Protein 2UYW (pdb70)

Solvent-accessible surface area: 11789 Å² total; per-residue (Å²): 135,146,3,82,0,98,27,103,1,109,2,168,97,20,1,53,0,70,4,99,90,32,59,179,71,0,53,4,56,6,49,3,90,10,56,74,49,88,98,158,62,87,39,144,92,1,50,1,0,0,5,9,10,120,62,130,77,1,1,0,0,0,0,0,27,22,64,39,43,74,11,0,4,0,8,0,0,0,0,3,74,42,171,166,32,86,12,25,0,32,7,60,44,3,27,3,17,49,30,122,81,59,138,34,34,213,60,1,42,114,91,17,68,13,34,0,61,88,132,158,11,98,1,78,29,82,0,98,2,173,94,29,1,40,0,56,4,132,52,34,58,178,78,0,60,2,68,9,49,3,83,10,57,75,49,90,81,158,63,95,40,142,108,0,50,1,3,0,7,9,15,111,65,145,70,3,1,1,0,0,0,0,22,19,62,32,40,67,11,0,5,0,8,0,0,0,0,3,75,37,177,163,30,99,17,21,1,34,8,58,46,3,27,4,16,45,31,141,107,36,121,42,32,210,60,0,42,116,91,17,69,13,33,0,54,76,83,161

Radius of gyration: 17.05 Å; Cα contacts (8 Å, |Δi|>4): 679; chains: 2; bounding box: 54×38×38 Å

Secondary structure (DSSP, 8-state):
------EEEEETT--EEEE----TTSEEEEEEE-S--SSSSPP--EEEEEEE-SSSS-EEEEEEE-SSSS-EEEEEEEEEE-TTS-EEEEEEEEEEPPPSSGGGGGGSEEEEEEEEEE-/-----EEEEETT--EEEEEEE-TTSEEEEEEE-S--SSSSPP--EEEEEEE--SSS-EEEEEEE-SSSS-EEEEEEEEEE-TTS-EEEEEEEEEEPPPSSGGGGGGSEEEEEEEEE---

Sequence (238 aa):
QKCNLQGQWRNKLGSNLIIESVSQNGEFTGTYFTSVSLTNSTIRISPLTGYQKLTEKPTFGFTVHWAFSSDSITVWTGQCFLNEKGEEILHTMWLLRSSSQEKE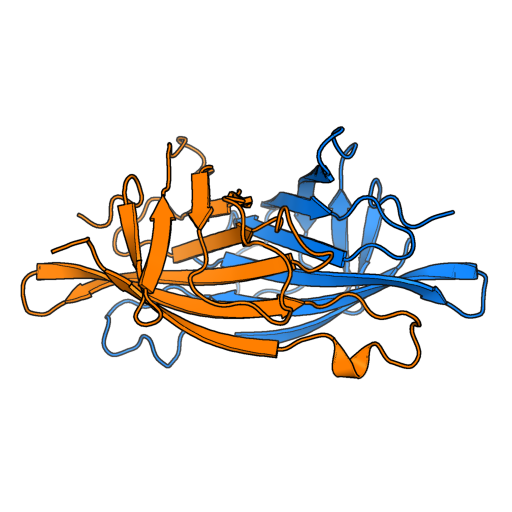QQDNWTTGTRVGANTFTRLKCNLQGQWRNKLGSNLIIEESSVSSQNGEFTTGTYFTSSVSLTNSTIRISPLTTGYQKLTEKPTFGFTVHWAFSDSITVWTGQCFLNEKGEEILHTMWLLRSSSQEKEQDNWTGTRVGANTFTRLS

Structure (mmCIF, N/CA/C/O backbone):
data_2UYW
#
_entry.id   2UYW
#
_cell.length_a   110.853
_cell.length_b   110.853
_cell.length_c   143.778
_cell.angle_alpha   90.00
_cell.angle_beta   90.00
_cell.angle_gamma   120.00
#
_symmetry.space_group_name_H-M   'H 3 2'
#
loop_
_entity.id
_entity.type
_entity.pdbx_description
1 polymer XENAVIDIN
2 non-polymer BIOTIN
3 non-polymer 'FORMIC ACID'
4 water water
#
loop_
_atom_site.group_PDB
_atom_site.id
_atom_site.type_symbol
_atom_site.label_atom_id
_atom_site.label_alt_id
_atom_site.label_comp_id
_atom_site.label_asym_id
_atom_site.label_entity_id
_atom_site.label_seq_id
_atom_site.pdbx_PDB_ins_code
_atom_site.Cartn_x
_atom_site.Cartn_y
_atom_site.Cartn_z
_atom_site.occupancy
_atom_site.B_iso_or_equiv
_atom_site.auth_seq_id
_atom_site.auth_comp_id
_atom_site.auth_asym_id
_atom_site.auth_atom_id
_atom_site.pdbx_PDB_model_num
ATOM 1 N N . GLN A 1 4 ? 23.689 9.918 52.230 1.00 38.63 4 GLN A N 1
ATOM 2 C CA . GLN A 1 4 ? 22.359 10.497 52.622 1.00 38.57 4 GLN A CA 1
ATOM 3 C C . GLN A 1 4 ? 21.276 10.433 51.531 1.00 37.93 4 GLN A C 1
ATOM 4 O O . GLN A 1 4 ? 21.565 10.486 50.327 1.00 37.60 4 GLN A O 1
ATOM 10 N N . LYS A 1 5 ? 20.027 10.349 51.984 1.00 36.51 5 LYS A N 1
ATOM 11 C CA . LYS A 1 5 ? 18.900 9.968 51.146 1.00 35.92 5 LYS A CA 1
ATOM 12 C C . LYS A 1 5 ? 17.632 10.656 51.644 1.00 35.68 5 LYS A C 1
ATOM 13 O O . LYS A 1 5 ? 16.533 10.083 51.573 1.00 35.54 5 LYS A O 1
ATOM 19 N N . CYS A 1 6 ? 17.810 11.866 52.180 1.00 34.91 6 CYS A N 1
ATOM 20 C CA . CYS A 1 6 ? 16.714 12.747 52.572 1.00 33.95 6 CYS A CA 1
ATOM 21 C C . CYS A 1 6 ? 15.775 12.228 53.659 1.00 34.29 6 CYS A C 1
ATOM 22 O O . CYS A 1 6 ? 14.575 12.529 53.662 1.00 34.42 6 CYS A O 1
ATOM 25 N N . ASN A 1 7 ? 16.321 11.456 54.593 1.00 33.93 7 ASN A N 1
ATOM 26 C CA . ASN A 1 7 ? 15.597 11.161 55.828 1.00 34.52 7 ASN A CA 1
ATOM 27 C C . ASN A 1 7 ? 15.677 12.423 56.695 1.00 34.21 7 ASN A C 1
ATOM 28 O O . ASN A 1 7 ? 16.778 12.873 57.026 1.00 34.31 7 ASN A O 1
ATOM 33 N N . LEU A 1 8 ? 14.529 13.015 57.034 1.00 33.93 8 LEU A N 1
ATOM 34 C CA . LEU A 1 8 ? 14.528 14.384 57.578 1.00 33.58 8 LEU A CA 1
ATOM 35 C C . LEU A 1 8 ? 15.018 14.537 59.029 1.00 33.39 8 LEU A C 1
ATOM 36 O O . LEU A 1 8 ? 15.191 15.670 59.498 1.00 32.97 8 LEU A O 1
ATOM 41 N N . GLN A 1 9 ? 15.245 13.412 59.721 1.00 33.02 9 GLN A N 1
ATOM 42 C CA . GLN A 1 9 ? 15.743 13.419 61.106 1.00 32.79 9 GLN A CA 1
ATOM 43 C C . GLN A 1 9 ? 16.999 14.302 61.240 1.00 32.65 9 GLN A C 1
ATOM 44 O O . GLN A 1 9 ? 17.895 14.242 60.393 1.00 32.91 9 GLN A O 1
ATOM 50 N N . GLY A 1 10 ? 17.032 15.160 62.260 1.00 32.04 10 GLY A N 1
ATOM 51 C CA . GLY A 1 10 ? 18.218 15.970 62.532 1.00 31.69 10 GLY A CA 1
ATOM 52 C C . GLY A 1 10 ? 18.037 17.468 62.680 1.00 31.68 10 GLY A C 1
ATOM 53 O O . GLY A 1 10 ? 16.916 17.967 62.793 1.00 31.99 10 GLY A O 1
ATOM 54 N N . GLN A 1 11 ? 19.161 18.183 62.669 1.00 31.10 11 GLN A N 1
ATOM 55 C CA . GLN A 1 11 ? 19.181 19.639 62.804 1.00 30.72 11 GLN A CA 1
ATOM 56 C C . GLN A 1 11 ? 19.354 20.299 61.446 1.00 29.99 11 GLN A C 1
ATOM 57 O O . GLN A 1 11 ? 20.183 19.877 60.633 1.00 30.39 11 GLN A O 1
ATOM 63 N N . TRP A 1 12 ? 18.561 21.341 61.219 1.00 29.32 12 TRP A N 1
ATOM 64 C CA . TRP A 1 12 ? 18.574 22.106 59.973 1.00 28.78 12 TRP A CA 1
ATOM 65 C C . TRP A 1 12 ? 18.544 23.590 60.284 1.00 28.72 12 TRP A C 1
ATOM 66 O O . TRP A 1 12 ? 18.053 24.013 61.342 1.00 28.32 12 TRP A O 1
ATOM 77 N N . ARG A 1 13 ? 19.050 24.380 59.341 1.00 28.37 13 ARG A N 1
ATOM 78 C CA . ARG A 1 13 ? 19.071 25.819 59.481 1.00 28.94 13 ARG A CA 1
ATOM 79 C C . ARG A 1 13 ? 18.631 26.441 58.164 1.00 28.20 13 ARG A C 1
ATOM 80 O O . ARG A 1 13 ? 19.011 25.956 57.095 1.00 28.53 13 ARG A O 1
ATOM 88 N N . ASN A 1 14 ? 17.851 27.512 58.245 1.00 27.35 14 ASN A N 1
ATOM 89 C CA . ASN A 1 14 ? 17.520 28.290 57.047 1.00 26.71 14 ASN A CA 1
ATOM 90 C C . ASN A 1 14 ? 18.319 29.568 56.955 1.00 27.25 14 ASN A C 1
ATOM 91 O O . ASN A 1 14 ? 19.116 29.880 57.845 1.00 27.20 14 ASN A O 1
ATOM 96 N N . LYS A 1 15 ? 18.095 30.320 55.878 1.00 28.03 15 LYS A N 1
ATOM 97 C CA . LYS A 1 15 ? 18.917 31.498 55.585 1.00 28.85 15 LYS A CA 1
ATOM 98 C C . LYS A 1 15 ? 18.661 32.670 56.540 1.00 28.13 15 LYS A C 1
ATOM 99 O O . LYS A 1 15 ? 19.542 33.524 56.713 1.00 28.02 15 LYS A O 1
ATOM 105 N N . LEU A 1 16 ? 17.467 32.693 57.165 1.00 27.22 16 LEU A N 1
ATOM 106 C CA . LEU A 1 16 ? 17.122 33.682 58.188 1.00 27.01 16 LEU A CA 1
ATOM 107 C C . LEU A 1 16 ? 17.848 33.364 59.471 1.00 26.42 16 LEU A C 1
ATOM 108 O O . LEU A 1 16 ? 17.912 34.193 60.373 1.00 27.57 16 LEU A O 1
ATOM 113 N N . GLY A 1 17 ? 18.359 32.143 59.556 1.00 27.40 17 GLY A N 1
ATOM 114 C CA . GLY A 1 17 ? 19.050 31.664 60.738 1.00 27.07 17 GLY A CA 1
ATOM 115 C C . GLY A 1 17 ? 18.144 30.940 61.721 1.00 26.78 17 GLY A C 1
ATOM 116 O O . GLY A 1 17 ? 18.539 30.715 62.847 1.00 28.52 17 GLY A O 1
ATOM 117 N N . SER A 1 18 ? 16.921 30.583 61.313 1.00 27.32 18 SER A N 1
ATOM 118 C CA . SER A 1 18 ? 16.027 29.810 62.186 1.00 26.04 18 SER A CA 1
ATOM 119 C C . SER A 1 18 ? 16.544 28.377 62.300 1.00 27.15 18 SER A C 1
ATOM 120 O O . SER A 1 18 ? 17.138 27.844 61.354 1.00 27.85 18 SER A O 1
ATOM 123 N N . ASN A 1 19 ? 16.340 27.753 63.469 1.00 26.91 19 ASN A N 1
ATOM 124 C CA . ASN A 1 19 ? 16.727 26.356 63.695 1.00 26.67 19 ASN A CA 1
ATOM 125 C C . ASN A 1 19 ? 15.543 25.417 63.698 1.00 25.74 19 ASN A C 1
ATOM 126 O O . ASN A 1 19 ? 14.582 25.624 64.441 1.00 25.23 19 ASN A O 1
ATOM 131 N N . LEU A 1 20 ? 15.642 24.395 62.855 1.00 25.50 20 LEU A N 1
ATOM 132 C CA . LEU A 1 20 ? 14.634 23.367 62.688 1.00 25.52 20 LEU A CA 1
ATOM 133 C C . LEU A 1 20 ? 15.212 22.029 63.166 1.00 26.58 20 LEU A C 1
ATOM 134 O O . LEU A 1 20 ? 16.265 21.591 62.689 1.00 25.78 20 LEU A O 1
ATOM 139 N N . ILE A 1 21 ? 14.540 21.397 64.128 1.00 26.20 21 ILE A N 1
ATOM 140 C CA . ILE A 1 21 ? 14.981 20.095 64.622 1.00 27.57 21 ILE A CA 1
ATOM 141 C C . ILE A 1 21 ? 13.870 19.066 64.456 1.00 27.57 21 ILE A C 1
ATOM 142 O O . ILE A 1 21 ? 12.749 19.261 64.928 1.00 27.89 21 ILE A O 1
ATOM 147 N N . ILE A 1 22 ? 14.195 17.977 63.768 1.00 27.84 22 ILE A N 1
ATOM 148 C CA . ILE A 1 22 ? 13.237 16.923 63.462 1.00 28.28 22 ILE A CA 1
ATOM 149 C C . ILE A 1 22 ? 13.648 15.608 64.121 1.00 29.27 22 ILE A C 1
ATOM 150 O O . ILE A 1 22 ? 14.810 15.184 64.017 1.00 28.08 22 ILE A O 1
ATOM 155 N N . GLU A 1 23 ? 12.711 14.977 64.830 1.00 30.42 23 GLU A N 1
ATOM 156 C CA . GLU A 1 23 ? 12.995 13.700 65.524 1.00 33.12 23 GLU A CA 1
ATOM 157 C C . GLU A 1 23 ? 12.878 12.489 64.572 1.00 33.27 23 GLU A C 1
ATOM 158 O O . GLU A 1 23 ? 12.552 12.649 63.384 1.00 33.45 23 GLU A O 1
ATOM 164 N N . SER A 1 24 ? 13.146 11.285 65.084 1.00 34.38 24 SER A N 1
ATOM 165 C CA . SER A 1 24 ? 12.955 10.068 64.299 1.00 34.66 24 SER A CA 1
ATOM 166 C C . SER A 1 24 ? 11.620 10.087 63.550 1.00 34.34 24 SER A C 1
ATOM 167 O O . SER A 1 24 ? 10.557 10.339 64.137 1.00 34.93 24 SER A O 1
ATOM 170 N N . VAL A 1 25 ? 11.692 9.830 62.250 1.00 33.56 25 VAL A N 1
ATOM 171 C CA . VAL A 1 25 ? 10.512 9.684 61.410 1.00 32.72 25 VAL A CA 1
ATOM 172 C C . VAL A 1 25 ? 9.907 8.295 61.635 1.00 32.31 25 VAL A C 1
ATOM 173 O O . VAL A 1 25 ? 10.612 7.268 61.581 1.00 32.25 25 VAL A O 1
ATOM 177 N N . SER A 1 26 ? 8.609 8.268 61.896 1.00 31.43 26 SER A N 1
ATOM 178 C CA . SER A 1 26 ? 7.862 7.028 62.107 1.00 31.09 26 SER A CA 1
ATOM 179 C C . SER A 1 26 ? 7.676 6.237 60.817 1.00 30.72 26 SER A C 1
ATOM 180 O O . SER A 1 26 ? 7.965 6.750 59.713 1.00 30.29 26 SER A O 1
ATOM 183 N N . GLN A 1 27 ? 7.202 4.994 60.953 1.00 30.42 27 GLN A N 1
ATOM 184 C CA . GLN A 1 27 ? 7.062 4.088 59.809 1.00 30.50 27 GLN A CA 1
ATOM 185 C C . GLN A 1 27 ? 6.143 4.631 58.716 1.00 29.41 27 GLN A C 1
ATOM 186 O O . GLN A 1 27 ? 6.345 4.330 57.534 1.00 29.35 27 GLN A O 1
ATOM 192 N N . ASN A 1 28 ? 5.168 5.442 59.109 1.00 27.85 28 ASN A N 1
ATOM 193 C CA . ASN A 1 28 ? 4.213 6.020 58.171 1.00 28.49 28 ASN A CA 1
ATOM 194 C C . ASN A 1 28 ? 4.635 7.413 57.671 1.00 27.30 28 ASN A C 1
ATOM 195 O O . ASN A 1 28 ? 3.889 8.064 56.919 1.00 28.59 28 ASN A O 1
ATOM 200 N N . GLY A 1 29 ? 5.810 7.873 58.103 1.00 25.48 29 GLY A N 1
ATOM 201 C CA . GLY A 1 29 ? 6.347 9.178 57.659 1.00 23.11 29 GLY A CA 1
ATOM 202 C C . GLY A 1 29 ? 6.105 10.333 58.624 1.00 22.93 29 GLY A C 1
ATOM 203 O O . GLY A 1 29 ? 6.545 11.454 58.352 1.00 22.26 29 GLY A O 1
ATOM 204 N N . GLU A 1 30 ? 5.397 10.088 59.723 1.00 22.01 30 GLU A N 1
ATOM 205 C CA . GLU A 1 30 ? 5.064 11.157 60.658 1.00 23.24 30 GLU A CA 1
ATOM 206 C C . GLU A 1 30 ? 6.299 11.538 61.464 1.00 24.32 30 GLU A C 1
ATOM 207 O O . GLU A 1 30 ? 7.110 10.666 61.813 1.00 24.03 30 GLU A O 1
ATOM 213 N N . PHE A 1 31 ? 6.462 12.836 61.710 1.00 24.53 31 PHE A N 1
ATOM 214 C CA . PHE A 1 31 ? 7.558 13.313 62.550 1.00 25.49 31 PHE A CA 1
ATOM 215 C C . PHE A 1 31 ? 7.092 14.454 63.452 1.00 25.83 31 PHE A C 1
ATOM 216 O O . PHE A 1 31 ? 6.078 15.111 63.197 1.00 25.25 31 PHE A O 1
ATOM 224 N N . THR A 1 32 ? 7.820 14.635 64.546 1.00 27.19 32 THR A N 1
ATOM 225 C CA . THR A 1 32 ? 7.640 15.812 65.391 1.00 27.68 32 THR A CA 1
ATOM 226 C C . THR A 1 32 ? 8.998 16.461 65.561 1.00 27.35 32 THR A C 1
ATOM 227 O O . THR A 1 32 ? 10.017 15.908 65.122 1.00 27.51 32 THR A O 1
ATOM 231 N N . GLY A 1 33 ? 9.019 17.618 66.206 1.00 26.17 33 GLY A N 1
ATOM 232 C CA . GLY A 1 33 ? 10.263 18.327 66.430 1.00 25.71 33 GLY A CA 1
ATOM 233 C C . GLY A 1 33 ? 10.021 19.683 67.057 1.00 24.95 33 GLY A C 1
ATOM 234 O O . GLY A 1 33 ? 8.974 19.901 67.687 1.00 22.83 33 GLY A O 1
ATOM 235 N N . THR A 1 34 ? 11.013 20.561 66.909 1.00 24.23 34 THR A N 1
ATOM 236 C CA . THR A 1 34 ? 10.998 21.895 67.510 1.00 25.28 34 THR A CA 1
ATOM 237 C C . THR A 1 34 ? 11.528 22.932 66.525 1.00 24.93 34 THR A C 1
ATOM 238 O O . THR A 1 34 ? 12.375 22.643 65.664 1.00 25.04 34 THR A O 1
ATOM 242 N N . TYR A 1 35 ? 11.037 24.149 66.671 1.00 24.64 35 TYR A N 1
ATOM 243 C CA . TYR A 1 35 ? 11.455 25.222 65.786 1.00 24.30 35 TYR A CA 1
ATOM 244 C C . TYR A 1 35 ? 11.863 26.423 66.621 1.00 24.70 35 TYR A C 1
ATOM 245 O O . TYR A 1 35 ? 11.143 26.807 67.542 1.00 25.35 35 TYR A O 1
ATOM 254 N N . PHE A 1 36 ? 13.026 27.001 66.327 1.00 24.81 36 PHE A N 1
ATOM 255 C CA . PHE A 1 36 ? 13.457 28.199 67.026 1.00 25.59 36 PHE A CA 1
ATOM 256 C C . PHE A 1 36 ? 13.715 29.275 65.986 1.00 25.21 36 PHE A C 1
ATOM 257 O O . PHE A 1 36 ? 14.760 29.293 65.352 1.00 26.07 36 PHE A O 1
ATOM 265 N N . THR A 1 37 ? 12.741 30.153 65.799 1.00 24.64 37 THR A N 1
ATOM 266 C CA . THR A 1 37 ? 12.846 31.185 64.781 1.00 24.83 37 THR A CA 1
ATOM 267 C C . THR A 1 37 ? 13.813 32.296 65.230 1.00 24.75 37 THR A C 1
ATOM 268 O O . THR A 1 37 ? 13.856 32.665 66.404 1.00 25.02 37 THR A O 1
ATOM 272 N N . SER A 1 38 ? 14.585 32.836 64.286 1.00 25.61 38 SER A N 1
ATOM 273 C CA . SER A 1 38 ? 15.494 33.947 64.591 1.00 26.09 38 SER A CA 1
ATOM 274 C C . SER A 1 38 ? 14.786 35.303 64.466 1.00 25.85 38 SER A C 1
ATOM 275 O O . SER A 1 38 ? 15.310 36.339 64.897 1.00 25.73 38 SER A O 1
ATOM 278 N N . VAL A 1 39 ? 13.592 35.270 63.875 1.00 25.87 39 VAL A N 1
ATOM 279 C CA . VAL A 1 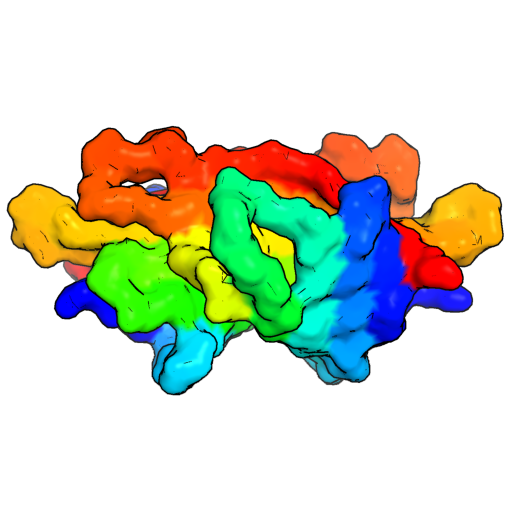39 ? 12.819 36.462 63.551 1.00 26.28 39 VAL A CA 1
ATOM 280 C C . VAL A 1 39 ? 11.338 36.275 63.920 1.00 25.92 39 VAL A C 1
ATOM 281 O O . VAL A 1 39 ? 10.829 35.144 63.939 1.00 25.37 39 VAL A O 1
ATOM 285 N N . SER A 1 40 ? 10.658 37.380 64.223 1.00 26.16 40 SER A N 1
ATOM 286 C CA . SER A 1 40 ? 9.227 37.329 64.520 1.00 27.37 40 SER A CA 1
ATOM 287 C C . SER A 1 40 ? 8.513 38.630 64.133 1.00 28.06 40 SER A C 1
ATOM 288 O O . SER A 1 40 ? 9.144 39.655 63.878 1.00 27.13 40 SER A O 1
ATOM 291 N N . LEU A 1 41 ? 7.188 38.576 64.117 1.00 28.84 41 LEU A N 1
ATOM 292 C CA . LEU A 1 41 ? 6.381 39.697 63.659 1.00 31.64 41 LEU A CA 1
ATOM 293 C C . LEU A 1 41 ? 6.367 40.907 64.591 1.00 32.96 41 LEU A C 1
ATOM 294 O O . LEU A 1 41 ? 6.314 42.048 64.114 1.00 33.75 41 LEU A O 1
ATOM 299 N N . THR A 1 42 ? 6.402 40.651 65.896 1.00 35.23 42 THR A N 1
ATOM 300 C CA . THR A 1 42 ? 6.380 41.709 66.921 1.00 37.41 42 THR A CA 1
ATOM 301 C C . THR A 1 42 ? 7.614 41.618 67.837 1.00 37.83 42 THR A C 1
ATOM 302 O O . THR A 1 42 ? 8.525 40.819 67.584 1.00 37.90 42 THR A O 1
ATOM 306 N N . ASN A 1 43 ? 7.636 42.432 68.894 1.00 38.42 43 ASN A N 1
ATOM 307 C CA . ASN A 1 43 ? 8.759 42.458 69.837 1.00 38.80 43 ASN A CA 1
ATOM 308 C C . ASN A 1 43 ? 8.714 41.418 70.964 1.00 38.41 43 ASN A C 1
ATOM 309 O O . ASN A 1 43 ? 9.647 41.340 71.753 1.00 38.17 43 ASN A O 1
ATOM 314 N N . SER A 1 44 ? 7.65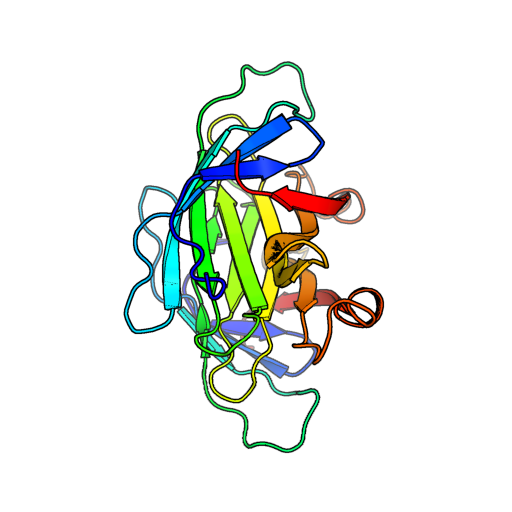1 40.611 71.031 1.00 37.97 44 SER A N 1
ATOM 315 C CA . SER A 1 44 ? 7.548 39.553 72.052 1.00 37.50 44 SER A CA 1
ATOM 316 C C . SER A 1 44 ? 8.763 38.630 72.019 1.00 35.71 44 SER A C 1
ATOM 317 O O . SER A 1 44 ? 9.325 38.363 70.955 1.00 35.40 44 SER A O 1
ATOM 320 N N . THR A 1 45 ? 9.171 38.154 73.191 1.00 33.64 45 THR A N 1
ATOM 321 C CA . THR A 1 45 ? 10.315 37.256 73.280 1.00 31.61 45 THR A CA 1
ATOM 322 C C . THR A 1 45 ? 10.002 35.919 72.599 1.00 29.96 45 THR A C 1
ATOM 323 O O . THR A 1 45 ? 9.001 35.267 72.902 1.00 28.87 45 THR A O 1
ATOM 327 N N . ILE A 1 46 ? 10.873 35.538 71.673 1.00 28.35 46 ILE A N 1
ATOM 328 C CA . ILE A 1 46 ? 10.793 34.257 70.978 1.00 26.76 46 ILE A CA 1
ATOM 329 C C . ILE A 1 46 ? 11.068 33.082 71.930 1.00 26.92 46 ILE A C 1
ATOM 330 O O . ILE A 1 46 ? 12.034 33.111 72.695 1.00 25.52 46 ILE A O 1
ATOM 335 N N . ARG A 1 47 ? 10.184 32.087 71.875 1.00 26.35 47 ARG A N 1
ATOM 336 C CA . ARG A 1 47 ? 10.341 30.841 72.613 1.00 26.39 47 ARG A CA 1
ATOM 337 C C . ARG A 1 47 ? 10.346 29.656 71.650 1.00 26.14 47 ARG A C 1
ATOM 338 O O . ARG A 1 47 ? 9.715 29.694 70.578 1.00 25.17 47 ARG A O 1
ATOM 346 N N . ILE A 1 48 ? 11.062 28.601 72.042 1.00 25.62 48 ILE A N 1
ATOM 347 C CA . ILE A 1 48 ? 11.062 27.341 71.291 1.00 24.56 48 ILE A CA 1
ATOM 348 C C . ILE A 1 48 ? 9.618 26.848 71.131 1.00 24.13 48 ILE A C 1
ATOM 349 O O . ILE A 1 48 ? 8.816 26.947 72.069 1.00 23.47 48 ILE A O 1
ATOM 354 N N . SER A 1 49 ? 9.299 26.355 69.932 1.00 22.37 49 SER A N 1
ATOM 355 C CA . SER A 1 49 ? 7.922 25.983 69.594 1.00 22.80 49 SER A CA 1
ATOM 356 C C . SER A 1 49 ? 7.856 24.588 68.977 1.00 23.53 49 SER A C 1
ATOM 357 O O . SER A 1 49 ? 8.738 24.207 68.198 1.00 25.10 49 SER A O 1
ATOM 360 N N . PRO A 1 50 ? 6.779 23.831 69.275 1.00 23.86 50 PRO A N 1
ATOM 361 C CA . PRO A 1 50 ? 6.652 22.460 68.766 1.00 23.08 50 PRO A CA 1
ATOM 362 C C . PRO A 1 50 ? 6.203 22.385 67.310 1.00 22.98 50 PRO A C 1
ATOM 363 O O . PRO A 1 50 ? 5.526 23.291 66.831 1.00 23.06 50 PRO A O 1
ATOM 367 N N . LEU A 1 51 ? 6.571 21.303 66.623 1.00 23.46 51 LEU A N 1
ATOM 368 C CA . LEU A 1 51 ? 6.042 21.088 65.258 1.00 22.54 51 LEU A CA 1
ATOM 369 C C . LEU A 1 51 ? 5.630 19.636 65.064 1.00 23.31 51 LEU A C 1
ATOM 370 O O . LEU A 1 51 ? 6.054 18.740 65.815 1.00 21.79 51 LEU A O 1
ATOM 375 N N . THR A 1 52 ? 4.732 19.428 64.103 1.00 23.95 52 THR A N 1
ATOM 376 C CA . THR A 1 52 ? 4.308 18.071 63.725 1.00 23.82 52 THR A CA 1
ATOM 377 C C . THR A 1 52 ? 4.073 18.056 62.220 1.00 23.93 52 THR A C 1
ATOM 378 O O . THR A 1 52 ? 3.651 19.050 61.645 1.00 22.93 52 THR A O 1
ATOM 382 N N . GLY A 1 53 ? 4.351 16.931 61.575 1.00 22.37 53 GLY A N 1
ATOM 383 C CA . GLY A 1 53 ? 4.181 16.871 60.127 1.00 21.61 53 GLY A CA 1
ATOM 384 C C . GLY A 1 53 ? 4.426 15.495 59.579 1.00 21.85 53 GLY A C 1
ATOM 385 O O . GLY A 1 53 ? 4.415 14.513 60.349 1.00 22.20 53 GLY A O 1
ATOM 386 N N . TYR A 1 54 ? 4.627 15.429 58.260 1.00 21.67 54 TYR A N 1
ATOM 387 C CA . TYR A 1 54 ? 4.889 14.162 57.568 1.00 22.66 54 TYR A CA 1
ATOM 388 C C . TYR A 1 54 ? 5.893 14.345 56.463 1.00 21.87 54 TYR A C 1
ATOM 389 O O . TYR A 1 54 ? 5.932 15.410 55.820 1.00 22.27 54 TYR A O 1
ATOM 398 N N . GLN A 1 55 ? 6.661 13.287 56.200 1.00 21.28 55 GLN A N 1
ATOM 399 C CA . GLN A 1 55 ? 7.413 13.191 54.969 1.00 21.08 55 GLN A CA 1
ATOM 400 C C . GLN A 1 55 ? 7.013 11.950 54.185 1.00 21.25 55 GLN A C 1
ATOM 401 O O . GLN A 1 55 ? 6.641 10.902 54.763 1.00 19.50 55 GLN A O 1
ATOM 407 N N . LYS A 1 56 ? 7.125 12.068 52.867 1.00 20.48 56 LYS A N 1
ATOM 408 C CA . LYS A 1 56 ? 7.046 10.914 51.981 1.00 21.02 56 LYS A CA 1
ATOM 409 C C . LYS A 1 56 ? 8.212 9.949 52.184 1.00 21.46 56 LYS A C 1
ATOM 410 O O . LYS A 1 56 ? 9.269 10.343 52.691 1.00 21.91 56 LYS A O 1
ATOM 416 N N . LEU A 1 57 ? 8.024 8.688 51.781 1.00 21.09 57 LEU A N 1
ATOM 417 C CA . LEU A 1 57 ? 9.022 7.648 52.037 1.00 21.61 57 LEU A CA 1
ATOM 418 C C . LEU A 1 57 ? 9.806 7.297 50.790 1.00 22.51 57 LEU A C 1
ATOM 419 O O . LEU A 1 57 ? 10.506 6.304 50.770 1.00 21.02 57 LEU A O 1
ATOM 424 N N . THR A 1 58 ? 9.664 8.123 49.760 1.00 24.53 58 THR A N 1
ATOM 425 C CA . THR A 1 58 ? 10.287 7.903 48.449 1.00 27.29 58 THR A CA 1
ATOM 426 C C . THR A 1 58 ? 11.620 8.664 48.332 1.00 26.89 58 THR A C 1
ATOM 427 O O . THR A 1 58 ? 11.950 9.466 49.211 1.00 28.06 58 THR A O 1
ATOM 431 N N . GLU A 1 59 ? 12.407 8.354 47.284 1.00 27.24 59 GLU A N 1
ATOM 432 C CA . GLU A 1 59 ? 13.600 9.134 46.948 1.00 26.56 59 GLU A CA 1
ATOM 433 C C . GLU A 1 59 ? 13.191 10.617 46.708 1.00 26.15 59 GLU A C 1
ATOM 434 O O . GLU A 1 59 ? 12.163 10.904 46.057 1.00 27.01 59 GLU A O 1
ATOM 440 N N . LYS A 1 60 ? 13.987 11.541 47.256 1.00 24.90 60 LYS A N 1
ATOM 441 C CA . LYS A 1 60 ? 13.732 12.995 47.190 1.00 24.22 60 LYS A CA 1
ATOM 442 C C . LYS A 1 60 ? 12.338 13.368 47.779 1.00 23.73 60 LYS A C 1
ATOM 443 O O . LYS A 1 60 ? 11.447 13.868 47.077 1.00 24.17 60 LYS A O 1
ATOM 449 N N . PRO A 1 61 ? 12.146 13.111 49.076 1.00 24.07 61 PRO A N 1
ATOM 450 C CA . PRO A 1 61 ? 10.788 13.187 49.620 1.00 23.35 61 PRO A CA 1
ATOM 451 C C . PRO A 1 61 ? 10.193 14.587 49.694 1.00 23.19 61 PRO A C 1
ATOM 452 O O . PRO A 1 61 ? 10.877 15.540 50.076 1.00 23.33 61 PRO A O 1
ATOM 456 N N . THR A 1 62 ? 8.910 14.680 49.362 1.00 21.82 62 THR A N 1
ATOM 457 C CA . THR A 1 62 ? 8.110 15.840 49.755 1.00 21.32 62 THR A CA 1
ATOM 458 C C . THR A 1 62 ? 7.776 15.740 51.256 1.00 21.79 62 THR A C 1
ATOM 459 O O . THR A 1 62 ? 7.891 14.659 51.890 1.00 21.57 62 THR A O 1
ATOM 463 N N . PHE A 1 63 ? 7.347 16.853 51.844 1.00 20.46 63 PHE A N 1
ATOM 464 C CA . PHE A 1 63 ? 7.043 16.861 53.278 1.00 21.29 63 PHE A CA 1
ATOM 465 C C . PHE A 1 63 ? 6.271 18.134 53.582 1.00 21.50 63 PHE A C 1
ATOM 466 O O . PHE A 1 63 ? 6.195 19.068 52.759 1.00 22.07 63 PHE A O 1
ATOM 474 N N . GLY A 1 64 ? 5.688 18.172 54.773 1.00 21.61 64 GLY A N 1
ATOM 475 C CA . GLY A 1 64 ? 4.990 19.370 55.244 1.00 22.37 64 GLY A CA 1
ATOM 476 C C . GLY A 1 64 ? 4.962 19.307 56.756 1.00 22.77 64 GLY A C 1
ATOM 477 O O . GLY A 1 64 ? 5.031 18.213 57.350 1.00 22.06 64 GLY A O 1
ATOM 478 N N . PHE A 1 65 ? 4.879 20.474 57.388 1.00 22.61 65 PHE A N 1
ATOM 479 C CA . PHE A 1 65 ? 4.706 20.514 58.831 1.00 21.94 65 PHE A CA 1
ATOM 480 C C . PHE A 1 65 ? 4.114 21.844 59.292 1.00 22.78 65 PHE A C 1
ATOM 481 O O . PHE A 1 65 ? 4.136 22.837 58.553 1.00 23.16 65 PHE A O 1
ATOM 489 N N . THR A 1 66 ? 3.599 21.820 60.512 1.00 23.04 66 THR A N 1
ATOM 490 C CA . THR A 1 66 ? 3.009 22.996 61.157 1.00 22.28 66 THR A CA 1
ATOM 491 C C . THR A 1 66 ? 3.815 23.329 62.409 1.00 22.01 66 THR A C 1
ATOM 492 O O . THR A 1 66 ? 4.117 22.398 63.221 1.00 22.63 66 THR A O 1
ATOM 496 N N . VAL A 1 67 ? 4.087 24.622 62.615 1.00 21.92 67 VAL A N 1
ATOM 497 C CA . VAL A 1 67 ? 4.709 25.068 63.869 1.00 22.64 67 VAL A CA 1
ATOM 498 C C . VAL A 1 67 ? 3.654 25.829 64.668 1.00 22.76 67 VAL A C 1
ATOM 499 O O . VAL A 1 67 ? 3.025 26.764 64.165 1.00 22.15 67 VAL A O 1
ATOM 503 N N . HIS A 1 68 ? 3.494 25.422 65.917 1.00 22.41 68 HIS A N 1
ATOM 504 C CA . HIS A 1 68 ? 2.496 25.968 66.832 1.00 23.27 68 HIS A CA 1
ATOM 505 C C . HIS A 1 68 ? 3.218 26.993 67.751 1.00 22.76 68 HIS A C 1
ATOM 506 O O . HIS A 1 68 ? 3.658 26.660 68.849 1.00 24.20 68 HIS A O 1
ATOM 513 N N . TRP A 1 69 ? 3.350 28.233 67.277 1.00 23.00 69 TRP A N 1
ATOM 514 C CA . TRP A 1 69 ? 4.186 29.226 67.990 1.00 22.88 69 TRP A CA 1
ATOM 515 C C . TRP A 1 69 ? 3.795 29.394 69.455 1.00 22.73 69 TRP A C 1
ATOM 516 O O . TRP A 1 69 ? 2.636 29.641 69.774 1.00 22.87 69 TRP A O 1
ATOM 527 N N . ALA A 1 70 ? 4.775 29.240 70.347 1.00 22.94 70 ALA A N 1
ATOM 528 C CA . ALA A 1 70 ? 4.549 29.282 71.783 1.00 22.92 70 ALA A CA 1
ATOM 529 C C . ALA A 1 70 ? 4.428 30.681 72.369 1.00 23.06 70 ALA A C 1
ATOM 530 O O . ALA A 1 70 ? 4.133 30.799 73.556 1.00 25.13 70 ALA A O 1
ATOM 532 N N . PHE A 1 71 ? 4.684 31.712 71.560 1.00 23.43 71 PHE A N 1
ATOM 533 C CA . PHE A 1 71 ? 4.827 33.088 72.047 1.00 23.42 71 PHE A CA 1
ATOM 534 C C . PHE A 1 71 ? 3.904 34.083 71.334 1.00 23.84 71 PHE A C 1
ATOM 535 O O . PHE A 1 71 ? 3.943 35.288 71.625 1.00 24.24 71 PHE A O 1
ATOM 543 N N . SER A 1 72 ? 3.088 33.553 70.416 1.00 23.70 72 SER A N 1
ATOM 544 C CA A SER A 1 72 ? 2.125 34.364 69.682 0.70 22.99 72 SER A CA 1
ATOM 545 C CA B SER A 1 72 ? 2.154 34.351 69.644 0.30 23.79 72 SER A CA 1
ATOM 546 C C . SER A 1 72 ? 0.906 33.535 69.298 1.00 23.93 72 SER A C 1
ATOM 547 O O . SER A 1 72 ? 0.882 32.319 69.494 1.00 23.71 72 SER A O 1
ATOM 552 N N . ASP A 1 73 ? -0.115 34.205 68.752 1.00 24.35 73 ASP A N 1
ATOM 553 C CA . ASP A 1 73 ? -1.340 33.503 68.339 1.00 24.61 73 ASP A CA 1
ATOM 554 C C . ASP A 1 73 ? -1.268 33.060 66.887 1.00 24.47 73 ASP A C 1
ATOM 555 O O . ASP A 1 73 ? -2.286 32.639 66.315 1.00 24.27 73 ASP A O 1
ATOM 560 N N . SER A 1 74 ? -0.074 33.127 66.302 1.00 22.90 74 SER A N 1
ATOM 561 C CA . SER A 1 74 ? 0.114 32.757 64.899 1.00 23.73 74 SER A CA 1
ATOM 562 C C . SER A 1 74 ? 0.348 31.252 64.722 1.00 23.18 74 SER A C 1
ATOM 563 O O . SER A 1 74 ? 0.610 30.506 65.702 1.00 23.61 74 SER A O 1
ATOM 566 N N . ILE A 1 75 ? 0.240 30.813 63.468 1.00 23.12 75 ILE A N 1
ATOM 567 C CA . ILE A 1 75 ? 0.603 29.456 63.031 1.00 22.84 75 ILE A CA 1
ATOM 568 C C . ILE A 1 75 ? 1.347 29.593 61.709 1.00 23.64 75 ILE A C 1
ATOM 569 O O . ILE A 1 75 ? 0.928 30.387 60.854 1.00 24.76 75 ILE A O 1
ATOM 574 N N . THR A 1 76 ? 2.411 28.817 61.525 1.00 22.85 76 THR A N 1
ATOM 575 C CA . THR A 1 76 ? 3.029 28.711 60.196 1.00 23.96 76 THR A CA 1
ATOM 576 C C . THR A 1 76 ? 3.032 27.281 59.733 1.00 24.47 76 THR A C 1
ATOM 577 O O . THR A 1 76 ? 3.256 26.358 60.540 1.00 24.12 76 THR A O 1
ATOM 581 N N . VAL A 1 77 ? 2.756 27.102 58.441 1.00 23.27 77 VAL A N 1
ATOM 582 C CA . VAL A 1 77 ? 2.942 25.783 57.796 1.00 22.91 77 VAL A CA 1
ATOM 583 C C . VAL A 1 77 ? 4.000 25.884 56.706 1.00 23.29 77 VAL A C 1
ATOM 584 O O . VAL A 1 77 ? 4.103 26.921 56.024 1.00 24.73 77 VAL A O 1
ATOM 588 N N . TRP A 1 78 ? 4.814 24.841 56.549 1.00 22.83 78 TRP A N 1
ATOM 589 C CA . TRP A 1 78 ? 5.768 24.749 55.427 1.00 22.84 78 TRP A CA 1
ATOM 590 C C . TRP A 1 78 ? 5.449 23.508 54.620 1.00 23.17 78 TRP A C 1
ATOM 591 O O . TRP A 1 78 ? 5.042 22.473 55.182 1.00 22.53 78 TRP A O 1
ATOM 602 N N . THR A 1 79 ? 5.674 23.578 53.304 1.00 23.09 79 THR A N 1
ATOM 603 C CA . THR A 1 79 ? 5.734 22.331 52.539 1.00 23.28 79 THR A CA 1
ATOM 604 C C . THR A 1 79 ? 6.864 22.443 51.545 1.00 24.05 79 THR A C 1
ATOM 605 O O . THR A 1 79 ? 7.151 23.540 51.034 1.00 24.02 79 THR A O 1
ATOM 609 N N . GLY A 1 80 ? 7.463 21.319 51.195 1.00 22.90 80 GLY A N 1
ATOM 610 C CA . GLY A 1 80 ? 8.627 21.391 50.341 1.00 23.33 80 GLY A CA 1
ATOM 611 C C . GLY A 1 80 ? 9.104 20.030 49.900 1.00 23.38 80 GLY A C 1
ATOM 612 O O . GLY A 1 80 ? 8.396 19.037 50.046 1.00 23.41 80 GLY A O 1
ATOM 613 N N . GLN A 1 81 ? 10.293 19.996 49.325 1.00 22.87 81 GLN A N 1
ATOM 614 C CA . GLN A 1 81 ? 10.869 18.744 48.861 1.00 23.59 81 GLN A CA 1
ATOM 615 C C . GLN A 1 81 ? 12.374 18.774 49.110 1.00 24.53 81 GLN A C 1
ATOM 616 O O . GLN A 1 81 ? 13.021 19.827 48.940 1.00 24.13 81 GLN A O 1
ATOM 622 N N . CYS A 1 82 ? 12.913 17.615 49.500 1.00 25.24 82 CYS A N 1
ATOM 623 C CA . CYS A 1 82 ? 14.331 17.435 49.773 1.00 25.35 82 CYS A CA 1
ATOM 624 C C . CYS A 1 82 ? 15.000 16.940 48.511 1.00 25.62 82 CYS A C 1
ATOM 625 O O . CYS A 1 82 ? 14.528 16.015 47.852 1.00 25.76 82 CYS A O 1
ATOM 628 N N . PHE A 1 83 ? 16.081 17.610 48.161 1.00 25.76 83 PHE A N 1
ATOM 629 C CA . PHE A 1 83 ? 16.923 17.138 47.071 1.00 26.06 83 PHE A CA 1
ATOM 630 C C . PHE A 1 83 ? 18.334 17.041 47.590 1.00 27.85 83 PHE A C 1
ATOM 631 O O . PHE A 1 83 ? 18.689 17.676 48.590 1.00 28.04 83 PHE A O 1
ATOM 639 N N . LEU A 1 84 ? 19.130 16.204 46.911 1.00 28.44 84 LEU A N 1
ATOM 640 C CA . LEU A 1 84 ? 20.574 16.275 47.035 1.00 30.14 84 LEU A CA 1
ATOM 641 C C . LEU A 1 84 ? 20.995 17.319 46.000 1.00 30.50 84 LEU A C 1
ATOM 642 O O . LEU A 1 84 ? 20.686 17.168 44.818 1.00 31.33 84 LEU A O 1
ATOM 647 N N . ASN A 1 85 ? 21.652 18.406 46.451 1.00 31.33 85 ASN A N 1
ATOM 648 C CA . ASN A 1 85 ? 22.282 19.389 45.535 1.00 31.95 85 ASN A CA 1
ATOM 649 C C . ASN A 1 85 ? 23.493 18.800 44.743 1.00 32.43 85 ASN A C 1
ATOM 650 O O . ASN A 1 85 ? 23.795 17.581 44.779 1.00 32.73 85 ASN A O 1
ATOM 655 N N . GLU A 1 86 ? 24.144 19.679 44.038 1.00 33.30 86 GLU A N 1
ATOM 656 C CA . GLU A 1 86 ? 25.293 19.294 43.199 1.00 33.84 86 GLU A CA 1
ATOM 657 C C . GLU A 1 86 ? 26.481 18.752 43.988 1.00 33.76 86 GLU A C 1
ATOM 658 O O . GLU A 1 86 ? 27.314 18.015 43.441 1.00 33.76 86 GLU A O 1
ATOM 664 N N . LYS A 1 87 ? 26.571 19.129 45.262 1.00 33.36 87 LYS A N 1
ATOM 665 C CA . LYS A 1 87 ? 27.705 18.724 46.106 1.00 33.05 87 LYS A CA 1
ATOM 666 C C . LYS A 1 87 ? 27.383 17.463 46.916 1.00 32.66 87 LYS A C 1
ATOM 667 O O . LYS A 1 87 ? 28.169 17.087 47.816 1.00 32.59 87 LYS A O 1
ATOM 673 N N . GLY A 1 88 ? 26.227 16.813 46.585 1.00 32.11 88 GLY A N 1
ATOM 674 C CA . GLY A 1 88 ? 25.811 15.602 47.319 1.00 31.63 88 GLY A CA 1
ATOM 675 C C . GLY A 1 88 ? 25.076 15.950 48.629 1.00 31.17 88 GLY A C 1
ATOM 676 O O . GLY A 1 88 ? 24.491 15.004 49.266 1.00 31.36 88 GLY A O 1
ATOM 677 N N . GLU A 1 89 ? 25.255 17.374 49.038 1.00 30.89 89 GLU A N 1
ATOM 678 C CA . GLU A 1 89 ? 24.712 17.853 50.285 1.00 31.14 89 GLU A CA 1
ATOM 679 C C . GLU A 1 89 ? 23.207 17.923 50.139 1.00 30.30 89 GLU A C 1
ATOM 680 O O . GLU A 1 89 ? 22.632 18.273 49.072 1.00 30.82 89 GLU A O 1
ATOM 686 N N . GLU A 1 90 ? 22.544 17.575 51.209 1.00 30.44 90 GLU A N 1
ATOM 687 C CA . GLU A 1 90 ? 21.070 17.678 51.242 1.00 29.13 90 GLU A CA 1
ATOM 688 C C . GLU A 1 90 ? 20.573 19.106 51.409 1.00 28.99 90 GLU A C 1
ATOM 689 O O . GLU A 1 90 ? 21.072 19.880 52.178 1.00 28.78 90 GLU A O 1
ATOM 695 N N . ILE A 1 91 ? 19.432 19.430 50.727 1.00 27.41 91 ILE A N 1
ATOM 696 C CA . ILE A 1 91 ? 18.822 20.765 50.803 1.00 27.34 91 ILE A CA 1
ATOM 697 C C . ILE A 1 91 ? 17.300 20.644 50.809 1.00 25.88 91 ILE A C 1
ATOM 698 O O . ILE A 1 91 ? 16.741 19.906 49.989 1.00 26.15 91 ILE A O 1
ATOM 703 N N . LEU A 1 92 ? 16.633 21.378 51.713 1.00 25.72 92 LEU A N 1
ATOM 704 C CA . LEU A 1 92 ? 15.166 21.408 51.754 1.00 25.56 92 LEU A CA 1
ATOM 705 C C . LEU A 1 92 ? 14.646 22.681 51.079 1.00 25.43 92 LEU A C 1
ATOM 706 O O . LEU A 1 92 ? 14.927 23.776 51.557 1.00 26.28 92 LEU A O 1
ATOM 711 N N . HIS A 1 93 ? 13.923 22.540 49.966 1.00 24.79 93 HIS A N 1
ATOM 712 C CA . HIS A 1 93 ? 13.325 23.702 49.284 1.00 24.15 93 HIS A CA 1
ATOM 713 C C . HIS A 1 93 ? 11.883 23.822 49.752 1.00 24.32 93 HIS A C 1
ATOM 714 O O . HIS A 1 93 ? 11.103 22.904 49.507 1.00 24.53 93 HIS A O 1
ATOM 721 N N . THR A 1 94 ? 11.517 24.925 50.427 1.00 23.86 94 THR A N 1
ATOM 722 C CA . THR A 1 94 ? 10.178 25.075 51.023 1.00 23.38 94 THR A CA 1
ATOM 723 C C . THR A 1 94 ? 9.463 26.397 50.654 1.00 23.14 94 THR A C 1
ATOM 724 O O . THR A 1 94 ? 10.115 27.403 50.290 1.00 23.83 94 THR A O 1
ATOM 728 N N . MET A 1 95 ? 8.132 26.349 50.751 1.00 23.68 95 MET A N 1
ATOM 729 C CA . MET A 1 95 ? 7.287 27.531 50.756 1.00 23.71 95 MET A CA 1
ATOM 730 C C . MET A 1 95 ? 6.487 27.464 52.052 1.00 23.09 95 MET A C 1
ATOM 731 O O . MET A 1 95 ? 6.183 26.358 52.541 1.00 23.86 95 MET A O 1
ATOM 736 N N . TRP A 1 96 ? 6.109 28.620 52.590 1.00 23.44 96 TRP A N 1
ATOM 737 C CA . TRP A 1 96 ? 5.411 28.684 53.880 1.00 22.67 96 TRP A CA 1
ATOM 738 C C . TRP A 1 96 ? 4.236 29.672 53.800 1.00 22.89 96 TRP A C 1
ATOM 739 O O . TRP A 1 96 ? 4.246 30.609 52.966 1.00 23.38 96 TRP A O 1
ATOM 750 N N . LEU A 1 97 ? 3.252 29.426 54.642 1.00 22.76 97 LEU A N 1
ATOM 751 C CA . LEU A 1 97 ? 2.121 30.343 54.918 1.00 23.36 97 LEU A CA 1
ATOM 752 C C . LEU A 1 97 ? 2.145 30.640 56.413 1.00 23.88 97 LEU A C 1
ATOM 753 O O . LEU A 1 97 ? 2.170 29.712 57.241 1.00 24.19 97 LEU A O 1
ATOM 758 N N . LEU A 1 98 ? 2.117 31.928 56.763 1.00 24.64 98 LEU A N 1
ATOM 759 C CA . LEU A 1 98 ? 2.099 32.358 58.157 1.00 24.92 98 LEU A CA 1
ATOM 760 C C . LEU A 1 98 ? 0.737 33.021 58.403 1.00 24.16 98 LEU A C 1
ATOM 761 O O . LEU A 1 98 ? 0.434 34.101 57.837 1.00 24.91 98 LEU A O 1
ATOM 766 N N . ARG A 1 99 ? -0.077 32.352 59.219 1.00 24.02 99 ARG A N 1
ATOM 767 C CA . ARG A 1 99 ? -1.402 32.861 59.609 1.00 23.88 99 ARG A CA 1
ATOM 768 C C . ARG A 1 99 ? -1.304 33.654 60.882 1.00 24.37 99 ARG A C 1
ATOM 769 O O . ARG A 1 99 ? -0.881 33.138 61.922 1.00 23.55 99 ARG A O 1
ATOM 777 N N . SER A 1 100 ? -1.721 34.912 60.812 1.00 23.64 100 SER A N 1
ATOM 778 C CA A SER A 1 100 ? -1.787 35.721 62.018 0.50 23.95 100 SER A CA 1
ATOM 779 C CA B SER A 1 100 ? -1.796 35.778 61.983 0.50 24.62 100 SER A CA 1
ATOM 780 C C . SER A 1 100 ? -3.241 35.803 62.457 1.00 24.54 100 SER A C 1
ATOM 781 O O . SER A 1 100 ? -4.172 35.759 61.642 1.00 24.83 100 SER A O 1
ATOM 786 N N . SER A 1 101 ? -3.436 35.878 63.759 1.00 23.13 101 SER A N 1
ATOM 787 C CA . SER A 1 101 ? -4.780 35.906 64.303 1.00 23.90 101 SER A CA 1
ATOM 788 C C . SER A 1 101 ? -5.434 37.277 64.110 1.00 25.09 101 SER A C 1
ATOM 789 O O . SER A 1 101 ? -4.895 38.307 64.550 1.00 25.31 101 SER A O 1
ATOM 792 N N . GLN A 1 102 ? -6.598 37.290 63.467 1.00 24.04 102 GLN A N 1
ATOM 793 C CA . GLN A 1 102 ? -7.365 38.526 63.305 1.00 25.56 102 GLN A CA 1
ATOM 794 C C . GLN A 1 102 ? -8.502 38.635 64.306 1.00 26.47 102 GLN A C 1
ATOM 795 O O . GLN A 1 102 ? -9.053 37.627 64.769 1.00 26.47 102 GLN A O 1
ATOM 801 N N . GLU A 1 103 ? -8.863 39.866 64.645 1.00 27.54 103 GLU A N 1
ATOM 802 C CA . GLU A 1 103 ? -9.931 40.069 65.626 1.00 29.55 103 GLU A CA 1
ATOM 803 C C . GLU A 1 103 ? -11.327 39.859 65.031 1.00 28.09 103 GLU A C 1
ATOM 804 O O . GLU A 1 103 ? -12.249 39.475 65.744 1.00 28.52 103 GLU A O 1
ATOM 810 N N . LYS A 1 104 ? -11.487 40.091 63.735 1.00 27.09 104 LYS A N 1
ATOM 811 C CA . LYS A 1 104 ? -12.819 40.063 63.125 1.00 27.13 104 LYS A CA 1
ATOM 812 C C . LYS A 1 104 ? -12.766 39.368 61.782 1.00 25.77 104 LYS A C 1
ATOM 813 O O . LYS A 1 104 ? -11.765 39.476 61.091 1.00 25.11 104 LYS A O 1
ATOM 819 N N . GLU A 1 105 ? -13.854 38.694 61.406 1.00 26.03 105 GLU A N 1
ATOM 820 C CA . GLU A 1 105 ? -13.941 37.979 60.125 1.00 26.67 105 GLU A CA 1
ATOM 821 C C . GLU A 1 105 ? -13.687 38.910 58.939 1.00 26.77 105 GLU A C 1
ATOM 822 O O . GLU A 1 105 ? -13.125 38.502 57.906 1.00 26.50 105 GLU A O 1
ATOM 828 N N . GLN A 1 106 ? -14.086 40.168 59.102 1.00 25.90 106 GLN A N 1
ATOM 829 C CA A GLN A 1 106 ? -13.943 41.171 58.037 0.50 25.76 106 GLN A CA 1
ATOM 830 C CA B GLN A 1 106 ? -13.949 41.187 58.065 0.50 25.57 106 GLN A CA 1
ATOM 831 C C . GLN A 1 106 ? -12.478 41.475 57.701 1.00 25.89 106 GLN A C 1
ATOM 832 O O . GLN A 1 106 ? -12.177 41.995 56.606 1.00 25.94 106 GLN A O 1
ATOM 843 N N . ASP A 1 107 ? -11.572 41.155 58.619 1.00 25.01 107 ASP A N 1
ATOM 844 C CA . ASP A 1 107 ? -10.138 41.385 58.433 1.00 24.97 107 ASP A CA 1
ATOM 845 C C . ASP A 1 107 ? -9.398 40.137 57.966 1.00 23.77 107 ASP A C 1
ATOM 846 O O . ASP A 1 107 ? -8.173 40.126 57.892 1.00 23.03 107 ASP A O 1
ATOM 851 N N . ASN A 1 108 ? -10.139 39.077 57.646 1.00 23.76 108 ASN A N 1
ATOM 852 C CA . ASN A 1 108 ? -9.518 37.819 57.292 1.00 23.16 108 ASN A CA 1
ATOM 853 C C . ASN A 1 108 ? -8.536 37.934 56.117 1.00 23.21 108 ASN A C 1
ATOM 854 O O . ASN A 1 108 ? -7.498 37.272 56.124 1.00 23.25 108 ASN A O 1
ATOM 859 N N . TRP A 1 109 ? -8.872 38.797 55.154 1.00 23.18 109 TRP A N 1
ATOM 860 C CA . TRP A 1 109 ? -8.071 38.948 53.937 1.00 22.98 109 TRP A CA 1
ATOM 861 C C . TRP A 1 109 ? -6.651 39.391 54.259 1.00 22.56 109 TRP A C 1
ATOM 862 O O . TRP A 1 109 ? -5.765 39.194 53.436 1.00 23.23 109 TRP A O 1
ATOM 873 N N . THR A 1 110 ? -6.436 39.971 55.444 1.00 22.93 110 THR A N 1
ATOM 874 C CA A THR A 1 110 ? -5.111 40.483 55.868 0.50 22.14 110 THR A CA 1
ATOM 875 C CA B THR A 1 110 ? -5.099 40.468 55.799 0.50 23.79 110 THR A CA 1
ATOM 876 C C . THR A 1 110 ? -4.248 39.428 56.542 1.00 23.39 110 THR A C 1
ATOM 877 O O . THR A 1 110 ? -3.087 39.694 56.892 1.00 24.04 110 THR A O 1
ATOM 884 N N . GLY A 1 111 ? -4.825 38.249 56.792 1.00 22.81 111 GLY A N 1
ATOM 885 C CA . GLY A 1 111 ? -4.238 37.351 57.775 1.00 23.10 111 GLY A CA 1
ATOM 886 C C . GLY A 1 111 ? -3.216 36.324 57.360 1.00 23.74 111 GLY A C 1
ATOM 887 O O . GLY A 1 111 ? -2.756 35.559 58.211 1.00 23.93 111 GLY A O 1
ATOM 888 N N . THR A 1 112 ? -2.846 36.292 56.071 1.00 22.78 112 THR A N 1
ATOM 889 C CA . THR A 1 112 ? -1.941 35.221 55.605 1.00 22.96 112 THR A CA 1
ATOM 890 C C . THR A 1 112 ? -0.762 35.750 54.822 1.00 23.07 112 THR A C 1
ATOM 891 O O . THR A 1 112 ? -0.945 36.323 53.734 1.00 24.01 112 THR A O 1
ATOM 895 N N . ARG A 1 113 ? 0.443 35.557 55.371 1.00 22.32 113 ARG A N 1
ATOM 896 C CA . ARG A 1 113 ? 1.676 35.931 54.663 1.00 22.03 113 ARG A CA 1
ATOM 897 C C . ARG A 1 113 ? 2.246 34.689 53.984 1.00 22.30 113 ARG A C 1
ATOM 898 O O . ARG A 1 113 ? 1.975 33.547 54.403 1.00 23.23 113 ARG A O 1
ATOM 906 N N . VAL A 1 114 ? 3.049 34.917 52.954 1.00 22.37 114 VAL A N 1
ATOM 907 C CA . VAL A 1 114 ? 3.663 33.808 52.208 1.00 22.67 114 VAL A CA 1
ATOM 908 C C . VAL A 1 114 ? 5.157 34.104 52.025 1.00 22.61 114 VAL A C 1
ATOM 909 O O . VAL A 1 114 ? 5.555 35.277 51.951 1.00 23.33 114 VAL A O 1
ATOM 913 N N . GLY A 1 115 ? 5.972 33.051 51.944 1.00 23.34 115 GLY A N 1
ATOM 914 C CA . GLY A 1 115 ? 7.393 33.197 51.593 1.00 23.30 115 GLY A CA 1
ATOM 915 C C . GLY A 1 115 ? 8.027 31.859 51.227 1.00 23.83 115 GLY A C 1
ATOM 916 O O . GLY A 1 115 ? 7.343 30.826 51.220 1.00 24.22 115 GLY A O 1
ATOM 917 N N . ALA A 1 116 ? 9.316 31.904 50.877 1.00 24.17 116 ALA A N 1
ATOM 918 C CA . ALA A 1 116 ? 10.131 30.699 50.687 1.00 24.04 116 ALA A CA 1
ATOM 919 C C . ALA A 1 116 ? 11.186 30.595 51.788 1.00 25.01 116 ALA A C 1
ATOM 920 O O . ALA A 1 116 ? 11.675 31.604 52.295 1.00 26.25 116 ALA A O 1
ATOM 922 N N . ASN A 1 117 ? 11.565 29.370 52.134 1.00 24.87 117 ASN A N 1
ATOM 923 C CA . ASN A 1 117 ? 12.714 29.155 53.009 1.00 25.67 117 ASN A CA 1
ATOM 924 C C . ASN A 1 117 ? 13.537 28.032 52.402 1.00 25.97 117 ASN A C 1
ATOM 925 O O . ASN A 1 117 ? 12.984 27.106 51.810 1.00 25.58 117 ASN A O 1
ATOM 930 N N . THR A 1 118 ? 14.850 28.116 52.568 1.00 26.92 118 THR A N 1
ATOM 931 C CA . THR A 1 118 ? 15.764 27.071 52.125 1.00 26.83 118 THR A CA 1
ATOM 932 C C . THR A 1 118 ? 16.556 26.593 53.348 1.00 26.79 118 THR A C 1
ATOM 933 O O . THR A 1 118 ? 17.236 27.397 53.983 1.00 27.17 118 THR A O 1
ATOM 937 N N . PHE A 1 119 ? 16.440 25.301 53.672 1.00 25.67 119 PHE A N 1
ATOM 938 C CA . PHE A 1 119 ? 17.115 24.685 54.829 1.00 25.56 119 PHE A CA 1
ATOM 939 C C . PHE A 1 119 ? 18.260 23.795 54.388 1.00 26.79 119 PHE A C 1
ATOM 940 O O . PHE A 1 119 ? 18.145 23.041 53.426 1.00 26.32 119 PHE A O 1
ATOM 948 N N . THR A 1 120 ? 19.353 23.868 55.135 1.00 28.04 120 THR A N 1
ATOM 949 C CA . THR A 1 120 ? 20.479 22.965 54.936 1.00 30.35 120 THR A CA 1
ATOM 950 C C . THR A 1 120 ? 20.909 22.461 56.307 1.00 31.36 120 THR A C 1
ATOM 951 O O . THR A 1 120 ? 20.550 23.061 57.320 1.00 31.03 120 THR A O 1
ATOM 955 N N . ARG A 1 121 ? 21.690 21.376 56.328 1.00 33.33 121 ARG A N 1
ATOM 956 C CA . ARG A 1 121 ? 22.309 20.865 57.557 1.00 34.57 121 ARG A CA 1
ATOM 957 C C . ARG A 1 121 ? 23.341 21.878 58.062 1.00 35.71 121 ARG A C 1
ATOM 958 O O . ARG A 1 121 ? 24.005 22.531 57.257 1.00 36.33 121 ARG A O 1
ATOM 966 N N . LEU A 1 122 ? 23.487 21.992 59.385 1.00 36.98 122 LEU A N 1
ATOM 967 C CA . LEU A 1 122 ? 24.391 22.986 60.008 1.00 37.49 122 LEU A CA 1
ATOM 968 C C . LEU A 1 122 ? 25.843 22.954 59.509 1.00 37.84 122 LEU A C 1
ATOM 969 O O . LEU A 1 122 ? 26.624 22.051 59.864 1.00 37.78 122 LEU A O 1
ATOM 974 N N . LYS B 1 5 ? -18.801 27.174 70.247 1.00 45.27 5 LYS D N 1
ATOM 975 C CA . LYS B 1 5 ? -18.574 27.074 68.765 1.00 45.22 5 LYS D CA 1
ATOM 976 C C . LYS B 1 5 ? -17.173 27.500 68.288 1.00 43.94 5 LYS D C 1
ATOM 977 O O . LYS B 1 5 ? -16.467 28.275 68.950 1.00 44.19 5 LYS D O 1
ATOM 983 N N . CYS B 1 6 ? -16.811 27.002 67.110 1.00 42.71 6 CYS D N 1
ATOM 984 C CA . CYS B 1 6 ? -15.425 26.899 66.642 1.00 41.02 6 CYS D CA 1
ATOM 985 C C . CYS B 1 6 ? -14.627 25.812 67.365 1.00 39.78 6 CYS D C 1
ATOM 986 O O . CYS B 1 6 ? -13.380 25.880 67.388 1.00 40.87 6 CYS D O 1
ATOM 989 N N . ASN B 1 7 ? -15.332 24.805 67.906 1.00 35.87 7 ASN D N 1
ATOM 990 C CA . ASN B 1 7 ? -14.731 23.496 68.164 1.00 33.14 7 ASN D CA 1
ATOM 991 C C . ASN B 1 7 ? -14.320 22.932 66.819 1.00 31.57 7 ASN D C 1
ATOM 992 O O . ASN B 1 7 ? -15.162 22.851 65.904 1.00 31.74 7 ASN D O 1
ATOM 997 N N . LEU B 1 8 ? -13.054 22.557 66.667 1.00 29.49 8 LEU D N 1
ATOM 998 C CA . LEU B 1 8 ? -12.601 22.049 65.368 1.00 27.72 8 LEU D CA 1
ATOM 999 C C . LEU B 1 8 ? -12.972 20.571 65.152 1.00 27.40 8 LEU D C 1
ATOM 1000 O O . LEU B 1 8 ? -12.970 20.099 64.031 1.00 25.97 8 LEU D O 1
ATOM 1005 N N . GLN B 1 9 ? -13.311 19.843 66.218 1.00 26.46 9 GLN D N 1
ATOM 1006 C CA . GLN B 1 9 ? -13.673 18.426 66.066 1.00 26.39 9 GLN D CA 1
ATOM 1007 C C . GLN B 1 9 ? -14.852 18.206 65.134 1.00 26.63 9 GLN D C 1
ATOM 1008 O O . GLN B 1 9 ? -15.760 19.044 65.040 1.00 26.69 9 GLN D O 1
ATOM 1014 N N . GLY B 1 10 ? -14.865 17.036 64.501 1.00 25.25 10 GLY D N 1
ATOM 1015 C CA . GLY B 1 10 ? -16.002 16.633 63.702 1.00 24.94 10 GLY D CA 1
ATOM 1016 C C . GLY B 1 10 ? -15.797 16.852 62.221 1.00 25.22 10 GLY D C 1
ATOM 1017 O O . GLY B 1 10 ? -14.666 16.968 61.743 1.00 25.97 10 GLY D O 1
ATOM 1018 N N . GLN B 1 11 ? -16.913 16.913 61.498 1.00 24.87 11 GLN D N 1
ATOM 1019 C CA . GLN B 1 11 ? -16.846 16.895 60.036 1.00 25.01 11 GLN D CA 1
ATOM 1020 C C . GLN B 1 11 ? -17.073 18.278 59.451 1.00 24.24 11 GLN D C 1
ATOM 1021 O O . GLN B 1 11 ? -17.939 19.050 59.932 1.00 24.75 11 GLN D O 1
ATOM 1027 N N . TRP B 1 12 ? -16.343 18.548 58.384 1.00 23.84 12 TRP D N 1
ATOM 1028 C CA . TRP B 1 12 ? -16.434 19.799 57.643 1.00 23.40 12 TRP D CA 1
ATOM 1029 C C . TRP B 1 12 ? -16.373 19.503 56.149 1.00 24.14 12 TRP D C 1
ATOM 1030 O O . TRP B 1 12 ? -15.811 18.483 55.743 1.00 25.18 12 TRP D O 1
ATOM 1041 N N . ARG B 1 13 ? -16.923 20.410 55.342 1.00 23.70 13 ARG D N 1
ATOM 1042 C CA . ARG B 1 13 ? -16.798 20.282 53.898 1.00 24.96 13 ARG D CA 1
ATOM 1043 C C . ARG B 1 13 ? -16.333 21.603 53.325 1.00 24.97 13 ARG D C 1
ATOM 1044 O O . ARG B 1 13 ? -16.665 22.672 53.853 1.00 26.16 13 ARG D O 1
ATOM 1052 N N . ASN B 1 14 ? -15.597 21.536 52.222 1.00 24.18 14 ASN D N 1
ATOM 1053 C CA . ASN B 1 14 ? -15.269 22.769 51.506 1.00 23.69 14 ASN D CA 1
ATOM 1054 C C . ASN B 1 14 ? -16.072 22.889 50.207 1.00 25.14 14 ASN D C 1
ATOM 1055 O O . ASN B 1 14 ? -16.905 22.019 49.888 1.00 24.41 14 ASN D O 1
ATOM 1060 N N . LYS B 1 15 ? -15.848 23.974 49.470 1.00 25.00 15 LYS D N 1
ATOM 1061 C CA . LYS B 1 15 ? -16.671 24.248 48.276 1.00 26.67 15 LYS D CA 1
ATOM 1062 C C . LYS B 1 15 ? -16.429 23.264 47.115 1.00 26.18 15 LYS D C 1
ATOM 1063 O O . LYS B 1 15 ? -17.262 23.148 46.189 1.00 27.99 15 LYS D O 1
ATOM 1069 N N . LEU B 1 16 ? -15.297 22.571 47.150 1.00 25.31 16 LEU D N 1
ATOM 1070 C CA . LEU B 1 16 ? -14.961 21.515 46.193 1.00 25.62 16 LEU D CA 1
ATOM 1071 C C . LEU B 1 16 ? -15.715 20.229 46.502 1.00 26.07 16 LEU D C 1
ATOM 1072 O O . LEU B 1 16 ? -15.789 19.333 45.644 1.00 27.31 16 LEU D O 1
ATOM 1077 N N . GLY B 1 17 ? -16.264 20.132 47.719 1.00 24.68 17 GLY D N 1
ATOM 1078 C CA . GLY B 1 17 ? -16.937 18.924 48.180 1.00 24.72 17 GLY D CA 1
ATOM 1079 C C . GLY B 1 17 ? -16.045 18.013 49.011 1.00 24.22 17 GLY D C 1
ATOM 1080 O O . GLY B 1 17 ? -16.495 16.949 49.457 1.00 24.88 17 GLY D O 1
ATOM 1081 N N . SER B 1 18 ? -14.796 18.420 49.246 1.00 23.56 18 SER D N 1
ATOM 1082 C CA . SER B 1 18 ? -13.876 17.610 50.093 1.00 23.17 18 SER D CA 1
ATOM 1083 C C . SER B 1 18 ? -14.376 17.565 51.526 1.00 24.42 18 SER D C 1
ATOM 1084 O O . SER B 1 18 ? -15.075 18.468 51.961 1.00 25.59 18 SER D O 1
ATOM 1087 N N . ASN B 1 19 ? -14.015 16.498 52.238 1.00 23.48 19 ASN D N 1
ATOM 1088 C CA . ASN B 1 19 ? -14.471 16.222 53.608 1.00 25.91 19 ASN D CA 1
ATOM 1089 C C . ASN B 1 19 ? -13.242 16.260 54.525 1.00 26.01 19 ASN D C 1
ATOM 1090 O O . ASN B 1 19 ? -12.318 15.465 54.346 1.00 26.66 19 ASN D O 1
ATOM 1095 N N . LEU B 1 20 ? -13.266 17.132 55.525 1.00 24.70 20 LEU D N 1
ATOM 1096 C CA . LEU B 1 20 ? -12.231 17.190 56.576 1.00 24.34 20 LEU D CA 1
ATOM 1097 C C . LEU B 1 20 ? -12.843 16.633 57.873 1.00 24.52 20 LEU D C 1
ATOM 1098 O O . LEU B 1 20 ? -13.919 17.066 58.251 1.00 24.60 20 LEU D O 1
ATOM 1103 N N . ILE B 1 21 ? -12.184 15.671 58.526 1.00 24.03 21 ILE D N 1
ATOM 1104 C CA . ILE B 1 21 ? -12.695 15.149 59.820 1.00 23.42 21 ILE D CA 1
ATOM 1105 C C . ILE B 1 21 ? -11.587 15.298 60.853 1.00 24.08 21 ILE D C 1
ATOM 1106 O O . ILE B 1 21 ? -10.475 14.821 60.644 1.00 25.03 21 ILE D O 1
ATOM 1111 N N . ILE B 1 22 ? -11.873 16.008 61.933 1.00 23.63 22 ILE D N 1
ATOM 1112 C CA . ILE B 1 22 ? -10.889 16.178 62.997 1.00 24.42 22 ILE D CA 1
ATOM 1113 C C . ILE B 1 22 ? -11.399 15.298 64.140 1.00 23.91 22 ILE D C 1
ATOM 1114 O O . ILE B 1 22 ? -12.527 15.494 64.637 1.00 24.28 22 ILE D O 1
ATOM 1119 N N . GLU B 1 23 ? -10.579 14.303 64.510 1.00 23.78 23 GLU D N 1
ATOM 1120 C CA A GLU B 1 23 ? -11.018 13.242 65.424 0.50 23.17 23 GLU D CA 1
ATOM 1121 C CA B GLU B 1 23 ? -10.946 13.210 65.412 0.50 24.41 23 GLU D CA 1
ATOM 1122 C C . GLU B 1 23 ? -10.866 13.627 66.888 1.00 23.24 23 GLU D C 1
ATOM 1123 O O . GLU B 1 23 ? -11.693 13.208 67.724 1.00 22.49 23 GLU D O 1
ATOM 1134 N N . SER B 1 24 ? -9.820 14.389 67.204 1.00 23.44 24 SER D N 1
ATOM 1135 C CA A SER B 1 24 ? -9.607 14.827 68.587 0.50 22.85 24 SER D CA 1
ATOM 1136 C CA B SER B 1 24 ? -9.526 14.747 68.594 0.50 22.91 24 SER D CA 1
ATOM 1137 C C . SER B 1 24 ? -8.642 15.990 68.674 1.00 22.56 24 SER D C 1
ATOM 1138 O O . SER B 1 24 ? -7.830 16.197 67.780 1.00 23.22 24 SER D O 1
ATOM 1143 N N . VAL B 1 25 ? -8.789 16.773 69.751 1.00 21.25 25 VAL D N 1
ATOM 1144 C CA . VAL B 1 25 ? -7.924 17.920 70.029 1.00 21.86 25 VAL D CA 1
ATOM 1145 C C . VAL B 1 25 ? -7.390 17.784 71.457 1.00 21.32 25 VAL D C 1
ATOM 1146 O O . VAL B 1 25 ? -8.159 17.596 72.406 1.00 19.81 25 VAL D O 1
ATOM 1150 N N . SER B 1 26 ? -6.065 17.917 71.595 1.00 21.18 26 SER D N 1
ATOM 1151 C CA A SER B 1 26 ? -5.407 17.759 72.901 0.50 20.91 26 SER D CA 1
ATOM 1152 C CA B SER B 1 26 ? -5.346 17.761 72.863 0.50 21.65 26 SER D CA 1
ATOM 1153 C C . SER B 1 26 ? -5.193 19.121 73.561 1.00 21.14 26 SER D C 1
ATOM 1154 O O . SER B 1 26 ? -5.301 20.170 72.903 1.00 20.92 26 SER D O 1
ATOM 1159 N N . GLN B 1 27 ? -4.882 19.110 74.851 1.00 20.42 27 GLN D N 1
ATOM 1160 C CA . GLN B 1 27 ? -4.729 20.374 75.608 1.00 20.95 27 GLN D CA 1
ATOM 1161 C C . GLN B 1 27 ? -3.599 21.258 75.096 1.00 21.28 27 GLN D C 1
ATOM 1162 O O . GLN B 1 27 ? -3.606 22.473 75.335 1.00 20.67 27 GLN D O 1
ATOM 1168 N N . ASN B 1 28 ? -2.652 20.668 74.353 1.00 21.53 28 ASN D N 1
ATOM 1169 C CA . ASN B 1 28 ? -1.552 21.480 73.817 1.00 23.03 28 ASN D CA 1
ATOM 1170 C C . ASN B 1 28 ? -1.894 21.980 72.424 1.00 22.93 28 ASN D C 1
ATOM 1171 O O . ASN B 1 28 ? -1.051 22.603 71.760 1.00 22.68 28 ASN D O 1
ATOM 1176 N N . GLY B 1 29 ? -3.133 21.722 72.003 1.00 21.40 29 GLY D N 1
ATOM 1177 C CA . GLY B 1 29 ? -3.614 22.212 70.686 1.00 21.09 29 GLY D CA 1
ATOM 1178 C C . GLY B 1 29 ? -3.449 21.205 69.555 1.00 21.94 29 GLY D C 1
ATOM 1179 O O . GLY B 1 29 ? -3.941 21.431 68.434 1.00 23.08 29 GLY D O 1
ATOM 1180 N N . GLU B 1 30 ? -2.755 20.100 69.816 1.00 22.52 30 GLU D N 1
ATOM 1181 C CA . GLU B 1 30 ? -2.510 19.117 68.751 1.00 23.39 30 GLU D CA 1
ATOM 1182 C C . GLU B 1 30 ? -3.804 18.429 68.336 1.00 23.20 30 GLU D C 1
ATOM 1183 O O . GLU B 1 30 ? -4.618 18.061 69.191 1.00 25.51 30 GLU D O 1
ATOM 1189 N N . PHE B 1 31 ? -3.999 18.250 67.040 1.00 23.43 31 PHE D N 1
ATOM 1190 C CA . PHE B 1 31 ? -5.114 17.483 66.543 1.00 23.66 31 PHE D CA 1
ATOM 1191 C C . PHE B 1 31 ? -4.726 16.505 65.431 1.00 24.40 31 PHE D C 1
ATOM 1192 O O . PHE B 1 31 ? -3.698 16.669 64.769 1.00 24.55 31 PHE D O 1
ATOM 1200 N N . THR B 1 32 ? -5.563 15.481 65.280 1.00 24.82 32 THR D N 1
ATOM 1201 C CA A THR B 1 32 ? -5.397 14.456 64.273 0.50 24.92 32 THR D CA 1
ATOM 1202 C CA B THR B 1 32 ? -5.406 14.474 64.242 0.50 24.80 32 THR D CA 1
ATOM 1203 C C . THR B 1 32 ? -6.753 14.209 63.589 1.00 24.79 32 THR D C 1
ATOM 1204 O O . THR B 1 32 ? -7.810 14.517 64.150 1.00 24.77 32 THR D O 1
ATOM 1211 N N . GLY B 1 33 ? -6.719 13.643 62.397 1.00 24.46 33 GLY D N 1
ATOM 1212 C CA . GLY B 1 33 ? -7.932 13.348 61.681 1.00 23.31 33 GLY D CA 1
ATOM 1213 C C . GLY B 1 33 ? -7.641 12.821 60.296 1.00 24.59 33 GLY D C 1
ATOM 1214 O O . GLY B 1 33 ? -6.568 12.250 60.040 1.00 23.22 33 GLY D O 1
ATOM 1215 N N . THR B 1 34 ? -8.637 12.972 59.427 1.00 23.33 34 THR D N 1
ATOM 1216 C CA . THR B 1 34 ? -8.526 12.474 58.050 1.00 24.51 34 THR D CA 1
ATOM 1217 C C . THR B 1 34 ? -9.051 13.489 57.055 1.00 24.54 34 THR D C 1
ATOM 1218 O O . THR B 1 34 ? -9.871 14.359 57.381 1.00 25.01 34 THR D O 1
ATOM 1222 N N . TYR B 1 35 ? -8.584 13.352 55.811 1.00 23.44 35 TYR D N 1
ATOM 1223 C CA . TYR B 1 35 ? -9.074 14.212 54.758 1.00 23.56 35 TYR D CA 1
ATOM 1224 C C . TYR B 1 35 ? -9.443 13.381 53.551 1.00 23.62 35 TYR D C 1
ATOM 1225 O O . TYR B 1 35 ? -8.681 12.496 53.131 1.00 24.06 35 TYR D O 1
ATOM 1234 N N . PHE B 1 36 ? -10.627 13.666 52.982 1.00 24.07 36 PHE D N 1
ATOM 1235 C CA . PHE B 1 36 ? -11.055 12.980 51.762 1.00 23.47 36 PHE D CA 1
ATOM 1236 C C . PHE B 1 36 ? -11.275 14.032 50.656 1.00 23.40 36 PHE D C 1
ATOM 1237 O O . PHE B 1 36 ? -12.273 14.789 50.670 1.00 23.59 36 PHE D O 1
ATOM 1245 N N . THR B 1 37 ? -10.350 14.100 49.708 1.00 23.01 37 THR D N 1
ATOM 1246 C CA . THR B 1 37 ? -10.448 15.165 48.692 1.00 22.69 37 THR D CA 1
ATOM 1247 C C . THR B 1 37 ? -11.398 14.717 47.566 1.00 23.21 37 THR D C 1
ATOM 1248 O O . THR B 1 37 ? -11.391 13.548 47.176 1.00 23.97 37 THR D O 1
ATOM 1252 N N . SER B 1 38 ? -12.206 15.649 47.052 1.00 22.48 38 SER D N 1
ATOM 1253 C CA A SER B 1 38 ? -13.097 15.345 45.932 0.50 23.35 38 SER D CA 1
ATOM 1254 C CA B SER B 1 38 ? -13.115 15.391 45.935 0.50 23.02 38 SER D CA 1
ATOM 1255 C C . SER B 1 38 ? -12.383 15.504 44.604 1.00 23.28 38 SER D C 1
ATOM 1256 O O . SER B 1 38 ? -12.894 15.073 43.563 1.00 22.87 38 SER D O 1
ATOM 1261 N N . VAL B 1 39 ? -11.204 16.103 44.640 1.00 22.95 39 VAL D N 1
ATOM 1262 C CA . VAL B 1 39 ? -10.434 16.395 43.427 1.00 22.78 39 VAL D CA 1
ATOM 1263 C C . VAL B 1 39 ? -8.976 16.015 43.563 1.00 22.75 39 VAL D C 1
ATOM 1264 O O . VAL B 1 39 ? -8.438 15.986 44.656 1.00 22.57 39 VAL D O 1
ATOM 1268 N N . SER B 1 40 ? -8.318 15.719 42.437 1.00 23.54 40 SER D N 1
ATOM 1269 C CA . SER B 1 40 ? -6.894 15.471 42.560 1.00 25.14 40 SER D CA 1
ATOM 1270 C C . SER B 1 40 ? -6.175 15.850 41.295 1.00 26.65 40 SER D C 1
ATOM 1271 O O . SER B 1 40 ? -6.815 16.134 40.282 1.00 26.89 40 SER D O 1
ATOM 1274 N N . LEU B 1 41 ? -4.849 15.871 41.354 1.00 28.28 41 LEU D N 1
ATOM 1275 C CA . LEU B 1 41 ? -4.050 16.153 40.144 1.00 30.70 41 LEU D CA 1
ATOM 1276 C C . LEU B 1 41 ? -3.996 14.994 39.140 1.00 32.48 41 LEU D C 1
ATOM 1277 O O . LEU B 1 41 ? -3.925 15.232 37.932 1.00 35.00 41 LEU D O 1
ATOM 1282 N N . THR B 1 42 ? -4.028 13.750 39.614 1.00 35.33 42 THR D N 1
ATOM 1283 C CA . THR B 1 42 ? -3.976 12.592 38.678 1.00 37.26 42 THR D CA 1
ATOM 1284 C C . THR B 1 42 ? -5.252 11.749 38.675 1.00 37.35 42 THR D C 1
ATOM 1285 O O . THR B 1 42 ? -6.240 12.087 39.329 1.00 37.78 42 THR D O 1
ATOM 1289 N N . ASN B 1 43 ? -5.207 10.627 37.957 1.00 37.49 43 ASN D N 1
ATOM 1290 C CA . ASN B 1 43 ? -6.357 9.748 37.838 1.00 37.03 43 ASN D CA 1
ATOM 1291 C C . ASN B 1 43 ? -6.324 8.558 38.784 1.00 36.42 43 ASN D C 1
ATOM 1292 O O . ASN B 1 43 ? -7.215 7.708 38.723 1.00 36.48 43 ASN D O 1
ATOM 1297 N N . SER B 1 44 ? -5.323 8.495 39.669 1.00 35.20 44 SER D N 1
ATOM 1298 C CA . SER B 1 44 ? -5.265 7.404 40.655 1.00 34.23 44 SER D CA 1
ATOM 1299 C C . SER B 1 44 ? -6.463 7.530 41.579 1.00 32.75 44 SER D C 1
ATOM 1300 O O . SER B 1 44 ? -6.996 8.626 41.755 1.00 33.24 44 SER D O 1
ATOM 1303 N N . THR B 1 45 ? -6.890 6.405 42.138 1.00 31.01 45 THR D N 1
ATOM 1304 C CA . THR B 1 45 ? -8.060 6.346 42.977 1.00 29.20 45 THR D CA 1
ATOM 1305 C C . THR B 1 45 ? -7.758 7.129 44.239 1.00 27.62 45 THR D C 1
ATOM 1306 O O . THR B 1 45 ? -6.764 6.883 44.921 1.00 26.47 45 THR D O 1
ATOM 1310 N N . ILE B 1 46 ? -8.603 8.111 44.512 1.00 26.28 46 ILE D N 1
ATOM 1311 C CA . ILE B 1 46 ? -8.498 8.867 45.770 1.00 25.40 46 ILE D CA 1
ATOM 1312 C C . ILE B 1 46 ? -8.857 7.978 46.959 1.00 25.42 46 ILE D C 1
ATOM 1313 O O . ILE B 1 46 ? -9.826 7.199 46.911 1.00 24.58 46 ILE D O 1
ATOM 1318 N N . ARG B 1 47 ? -8.051 8.096 48.026 1.00 24.57 47 ARG D N 1
ATOM 1319 C CA . ARG B 1 47 ? -8.259 7.365 49.277 1.00 25.08 47 ARG D CA 1
ATOM 1320 C C . ARG B 1 47 ? -8.196 8.343 50.433 1.00 23.96 47 ARG D C 1
ATOM 1321 O O . ARG B 1 47 ? -7.486 9.340 50.359 1.00 24.52 47 ARG D O 1
ATOM 1329 N N . ILE B 1 48 ? -8.955 8.055 51.492 1.00 23.57 48 ILE D N 1
ATOM 1330 C CA . ILE B 1 48 ? -8.898 8.824 52.741 1.00 24.45 48 ILE D CA 1
ATOM 1331 C C . ILE B 1 48 ? -7.443 8.921 53.162 1.00 24.21 48 ILE D C 1
ATOM 1332 O O . ILE B 1 48 ? -6.714 7.897 53.106 1.00 23.79 48 ILE D O 1
ATOM 1337 N N . SER B 1 49 ? -7.014 10.119 53.564 1.00 22.67 49 SER D N 1
ATOM 1338 C CA . SER B 1 49 ? -5.618 10.356 53.952 1.00 22.70 49 SER D CA 1
ATOM 1339 C C . SER B 1 49 ? -5.505 10.968 55.344 1.00 23.64 49 SER D C 1
ATOM 1340 O O . SER B 1 49 ? -6.376 11.742 55.753 1.00 24.54 49 SER D O 1
ATOM 1343 N N . PRO B 1 50 ? -4.431 10.629 56.084 1.00 23.78 50 PRO D N 1
ATOM 1344 C CA . PRO B 1 50 ? -4.294 11.156 57.457 1.00 23.12 50 PRO D CA 1
ATOM 1345 C C . PRO B 1 50 ? -3.801 12.582 57.527 1.00 23.39 50 PRO D C 1
ATOM 1346 O O . PRO B 1 50 ? -3.094 13.035 56.619 1.00 23.74 50 PRO D O 1
ATOM 1350 N N . LEU B 1 51 ? -4.140 13.264 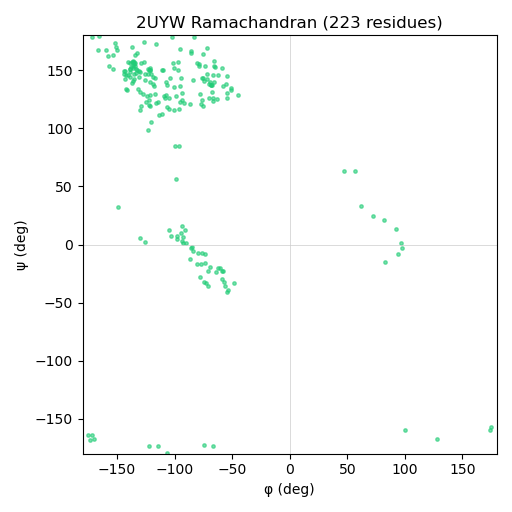58.631 1.00 23.08 51 LEU D N 1
ATOM 1351 C CA . LEU B 1 51 ? -3.655 14.621 58.877 1.00 23.55 51 LEU D CA 1
ATOM 1352 C C . LEU B 1 51 ? -3.260 14.782 60.332 1.00 24.07 51 LEU D C 1
ATOM 1353 O O . LEU B 1 51 ? -3.740 14.051 61.246 1.00 24.31 51 LEU D O 1
ATOM 1358 N N . THR B 1 52 ? -2.329 15.693 60.528 1.00 22.90 52 THR D N 1
ATOM 1359 C CA A THR B 1 52 ? -1.903 16.116 61.879 0.60 23.42 52 THR D CA 1
ATOM 1360 C CA B THR B 1 52 ? -1.900 16.114 61.866 0.40 23.91 52 THR D CA 1
ATOM 1361 C C . THR B 1 52 ? -1.684 17.627 61.864 1.00 23.46 52 THR D C 1
ATOM 1362 O O . THR B 1 52 ? -1.260 18.202 60.843 1.00 23.65 52 THR D O 1
ATOM 1369 N N . GLY B 1 53 ? -2.014 18.293 62.974 1.00 23.38 53 GLY D N 1
ATOM 1370 C CA . GLY B 1 53 ? -1.826 19.739 63.022 1.00 23.80 53 GLY D CA 1
ATOM 1371 C C . GLY B 1 53 ? -2.008 20.294 64.412 1.00 23.26 53 GLY D C 1
ATOM 1372 O O . GLY B 1 53 ? -2.008 19.557 65.416 1.00 22.70 53 GLY D O 1
ATOM 1373 N N . TYR B 1 54 ? -2.118 21.602 64.484 1.00 22.86 54 TYR D N 1
ATOM 1374 C CA . TYR B 1 54 ? -2.302 22.295 65.778 1.00 24.14 54 TYR D CA 1
ATOM 1375 C C . TYR B 1 54 ? -3.289 23.428 65.632 1.00 24.66 54 TYR D C 1
ATOM 1376 O O . TYR B 1 54 ? -3.297 24.120 64.603 1.00 23.66 54 TYR D O 1
ATOM 1385 N N . GLN B 1 55 ? -4.070 23.657 66.695 1.00 24.27 55 GLN D N 1
ATOM 1386 C CA . GLN B 1 55 ? -4.831 24.880 66.830 1.00 25.16 55 GLN D CA 1
ATOM 1387 C C . GLN B 1 55 ? -4.475 25.652 68.087 1.00 24.52 55 GLN D C 1
ATOM 1388 O O . GLN B 1 55 ? -4.092 25.068 69.102 1.00 24.66 55 GLN D O 1
ATOM 1394 N N . LYS B 1 56 ? -4.609 26.969 68.001 1.00 23.39 56 LYS D N 1
ATOM 1395 C CA . LYS B 1 56 ? -4.738 27.802 69.195 1.00 23.22 56 LYS D CA 1
ATOM 1396 C C . LYS B 1 56 ? -6.047 27.473 69.911 1.00 24.17 56 LYS D C 1
ATOM 1397 O O . LYS B 1 56 ? -7.048 27.223 69.275 1.00 24.74 56 LYS D O 1
ATOM 1403 N N . LEU B 1 57 ? -6.025 27.431 71.241 1.00 23.61 57 LEU D N 1
ATOM 1404 C CA . LEU B 1 57 ? -7.247 27.197 72.009 1.00 24.55 57 LEU D CA 1
ATOM 1405 C C . LEU B 1 57 ? -7.804 28.534 72.510 1.00 25.52 57 LEU D C 1
ATOM 1406 O O . LEU B 1 57 ? -7.995 28.748 73.700 1.00 26.73 57 LEU D O 1
ATOM 1411 N N . THR B 1 58 ? -8.048 29.424 71.555 1.00 27.03 58 THR D N 1
ATOM 1412 C CA . THR B 1 58 ? -8.533 30.772 71.815 1.00 28.03 58 THR D CA 1
ATOM 1413 C C . THR B 1 58 ? -9.912 30.937 71.199 1.00 27.52 58 THR D C 1
ATOM 1414 O O . THR B 1 58 ? -10.400 30.065 70.486 1.00 27.52 58 THR D O 1
ATOM 1418 N N . GLU B 1 59 ? -10.541 32.073 71.484 1.00 28.00 59 GLU D N 1
ATOM 1419 C CA . GLU B 1 59 ? -11.694 32.483 70.722 1.00 29.68 59 GLU D CA 1
ATOM 1420 C C . GLU B 1 59 ? -11.169 32.676 69.296 1.00 28.40 59 GLU D C 1
ATOM 1421 O O . GLU B 1 59 ? -10.003 33.032 69.096 1.00 30.47 59 GLU D O 1
ATOM 1427 N N . LYS B 1 60 ? -11.999 32.367 68.317 1.00 27.13 60 LYS D N 1
ATOM 1428 C CA . LYS B 1 60 ? -11.616 32.492 66.915 1.00 24.89 60 LYS D CA 1
ATOM 1429 C C . LYS B 1 60 ? -10.228 31.879 66.636 1.00 24.24 60 LYS D C 1
ATOM 1430 O O . LYS B 1 60 ? -9.268 32.573 66.210 1.00 23.57 60 LYS D O 1
ATOM 1436 N N . PRO B 1 61 ? -10.123 30.563 66.847 1.00 24.23 61 PRO D N 1
ATOM 1437 C CA . PRO B 1 61 ? -8.802 29.947 66.787 1.00 23.96 61 PRO D CA 1
ATOM 1438 C C . PRO B 1 61 ? -8.138 29.928 65.401 1.00 23.02 61 PRO D C 1
ATOM 1439 O O . PRO B 1 61 ? -8.775 29.613 64.377 1.00 23.87 61 PRO D O 1
ATOM 1443 N N . THR B 1 62 ? -6.849 30.239 65.392 1.00 22.79 62 THR D N 1
ATOM 1444 C CA . THR B 1 62 ? -5.972 29.925 64.245 1.00 21.72 62 THR D CA 1
ATOM 1445 C C . THR B 1 62 ? -5.535 28.449 64.299 1.00 22.19 62 THR D C 1
ATOM 1446 O O . THR B 1 62 ? -5.557 27.817 65.382 1.00 23.33 62 THR D O 1
ATOM 1450 N N . PHE B 1 63 ? -5.177 27.880 63.148 1.00 22.19 63 PHE D N 1
ATOM 1451 C CA . PHE B 1 63 ? -4.764 26.464 63.120 1.00 21.46 63 PHE D CA 1
ATOM 1452 C C . PHE B 1 63 ? -3.959 26.233 61.851 1.00 23.03 63 PHE D C 1
ATOM 1453 O O . PHE B 1 63 ? -3.936 27.089 60.938 1.00 22.46 63 PHE D O 1
ATOM 1461 N N . GLY B 1 64 ? -3.303 25.095 61.802 1.00 22.46 64 GLY D N 1
ATOM 1462 C CA . GLY B 1 64 ? -2.615 24.635 60.581 1.00 22.58 64 GLY D CA 1
ATOM 1463 C C . GLY B 1 64 ? -2.564 23.119 60.629 1.00 23.30 64 GLY D C 1
ATOM 1464 O O . GLY B 1 64 ? -2.526 22.525 61.724 1.00 23.17 64 GLY D O 1
ATOM 1465 N N . PHE B 1 65 ? -2.552 22.484 59.466 1.00 22.70 65 PHE D N 1
ATOM 1466 C CA . PHE B 1 65 ? -2.372 21.017 59.424 1.00 22.88 65 PHE D CA 1
ATOM 1467 C C . PHE B 1 65 ? -1.760 20.584 58.112 1.00 23.13 65 PHE D C 1
ATOM 1468 O O . PHE B 1 65 ? -1.818 21.314 57.119 1.00 22.99 65 PHE D O 1
ATOM 1476 N N . THR B 1 66 ? -1.235 19.367 58.115 1.00 22.97 66 THR D N 1
ATOM 1477 C CA . THR B 1 66 ? -0.647 18.741 56.911 1.00 22.94 66 THR D CA 1
ATOM 1478 C C . THR B 1 66 ? -1.427 17.485 56.584 1.00 23.81 66 THR D C 1
ATOM 1479 O O . THR B 1 66 ? -1.733 16.692 57.502 1.00 22.61 66 THR D O 1
ATOM 1483 N N . VAL B 1 67 ? -1.699 17.264 55.290 1.00 23.30 67 VAL D N 1
ATOM 1484 C CA . VAL B 1 67 ? -2.295 16.005 54.829 1.00 23.79 67 VAL D CA 1
ATOM 1485 C C . VAL B 1 67 ? -1.267 15.184 54.081 1.00 23.15 67 VAL D C 1
ATOM 1486 O O . VAL B 1 67 ? -0.635 15.664 53.168 1.00 24.38 67 VAL D O 1
ATOM 1490 N N . HIS B 1 68 ? -1.100 13.946 54.521 1.00 22.86 68 HIS D N 1
ATOM 1491 C CA . HIS B 1 68 ? -0.111 12.997 53.934 1.00 22.59 68 HIS D CA 1
ATOM 1492 C C . HIS B 1 68 ? -0.861 12.128 52.928 1.00 23.49 68 HIS D C 1
ATOM 1493 O O . HIS B 1 68 ? -1.322 11.048 53.267 1.00 23.48 68 HIS D O 1
ATOM 1500 N N . TRP B 1 69 ? -1.011 12.617 51.693 1.00 22.69 69 TRP D N 1
ATOM 1501 C CA . TRP B 1 69 ? -1.890 11.957 50.725 1.00 22.55 69 TRP D CA 1
ATOM 1502 C C . TRP B 1 69 ? -1.500 10.470 50.557 1.00 23.57 69 TRP D C 1
ATOM 1503 O O . TRP B 1 69 ? -0.327 10.144 50.319 1.00 23.39 69 TRP D O 1
ATOM 1514 N N . ALA B 1 70 ? -2.491 9.585 50.658 1.00 23.04 70 ALA D N 1
ATOM 1515 C CA . ALA B 1 70 ? -2.243 8.134 50.643 1.00 23.68 70 ALA D CA 1
ATOM 1516 C C . ALA B 1 70 ? -2.129 7.548 49.238 1.00 23.87 70 ALA D C 1
ATOM 1517 O O . ALA B 1 70 ? -1.825 6.358 49.083 1.00 25.68 70 ALA D O 1
ATOM 1519 N N . PHE B 1 71 ? -2.374 8.368 48.211 1.00 23.59 71 PHE D N 1
ATOM 1520 C CA . PHE B 1 71 ? -2.535 7.851 46.857 1.00 24.07 71 PHE D CA 1
ATOM 1521 C C . PHE B 1 71 ? -1.669 8.588 45.834 1.00 24.05 71 PHE D C 1
ATOM 1522 O O . PHE B 1 71 ? -1.794 8.345 44.610 1.00 24.82 71 PHE D O 1
ATOM 1530 N N . SER B 1 72 ? -0.817 9.493 46.330 1.00 24.43 72 SER D N 1
ATOM 1531 C CA . SER B 1 72 ? 0.136 10.227 45.487 1.00 24.82 72 SER D CA 1
ATOM 1532 C C . SER B 1 72 ? 1.368 10.603 46.310 1.00 24.80 72 SER D C 1
ATOM 1533 O O . SER B 1 72 ? 1.386 10.404 47.517 1.00 26.00 72 SER D O 1
ATOM 1536 N N . ASP B 1 73 ? 2.383 11.161 45.653 1.00 24.87 73 ASP D N 1
ATOM 1537 C CA . ASP B 1 73 ? 3.606 11.573 46.358 1.00 25.41 73 ASP D CA 1
ATOM 1538 C C . ASP B 1 73 ? 3.557 13.053 46.772 1.00 25.51 73 ASP D C 1
ATOM 1539 O O . ASP B 1 73 ? 4.574 13.637 47.127 1.00 25.90 73 ASP D O 1
ATOM 1544 N N . SER B 1 74 ? 2.358 13.642 46.759 1.00 25.19 74 SER D N 1
ATOM 1545 C CA . SER B 1 74 ? 2.148 15.063 47.128 1.00 24.54 74 SER D CA 1
ATOM 1546 C C . SER B 1 74 ? 1.959 15.237 48.627 1.00 23.58 74 SER D C 1
ATOM 1547 O O . SER B 1 74 ? 1.721 14.265 49.366 1.00 23.60 74 SER D O 1
ATOM 1550 N N . ILE B 1 75 ? 2.086 16.477 49.086 1.00 23.22 75 ILE D N 1
ATOM 1551 C CA . ILE B 1 75 ? 1.731 16.868 50.448 1.00 23.20 75 ILE D CA 1
ATOM 1552 C C . ILE B 1 75 ? 0.954 18.196 50.312 1.00 23.68 75 ILE D C 1
ATOM 1553 O O . ILE B 1 75 ? 1.302 19.028 49.458 1.00 23.28 75 ILE D O 1
ATOM 1558 N N . THR B 1 76 ? -0.075 18.399 51.133 1.00 22.93 76 THR D N 1
ATOM 1559 C CA . THR B 1 76 ? -0.727 19.723 51.196 1.00 23.69 76 THR D CA 1
ATOM 1560 C C . THR B 1 76 ? -0.729 20.195 52.642 1.00 24.11 76 THR D C 1
ATOM 1561 O O . THR B 1 76 ? -0.902 19.376 53.553 1.00 24.53 76 THR D O 1
ATOM 1565 N N . VAL B 1 77 ? -0.511 21.503 52.820 1.00 23.71 77 VAL D N 1
ATOM 1566 C CA . VAL B 1 77 ? -0.669 22.148 54.130 1.00 22.51 77 VAL D CA 1
ATOM 1567 C C . VAL B 1 77 ? -1.755 23.212 54.018 1.00 23.53 77 VAL D C 1
ATOM 1568 O O . VAL B 1 77 ? -1.883 23.845 52.956 1.00 23.74 77 VAL D O 1
ATOM 1572 N N . TRP B 1 78 ? -2.542 23.367 55.089 1.00 23.41 78 TRP D N 1
ATOM 1573 C CA . TRP B 1 78 ? -3.508 24.458 55.207 1.00 23.47 78 TRP D CA 1
ATOM 1574 C C . TRP B 1 78 ? -3.223 25.244 56.462 1.00 23.49 78 TRP D C 1
ATOM 1575 O O . TRP B 1 78 ? -2.814 24.674 57.490 1.00 23.22 78 TRP D O 1
ATOM 1586 N N . THR B 1 79 ? -3.477 26.541 56.395 1.00 23.96 79 THR D N 1
ATOM 1587 C CA . THR B 1 79 ? -3.516 27.339 57.619 1.00 24.17 79 THR D CA 1
ATOM 1588 C C . THR B 1 79 ? -4.680 28.323 57.551 1.00 23.78 79 THR D C 1
ATOM 1589 O O . THR B 1 79 ? -5.012 28.860 56.482 1.00 23.98 79 THR D O 1
ATOM 1593 N N . GLY B 1 80 ? -5.317 28.574 58.688 1.00 22.75 80 GLY D N 1
ATOM 1594 C CA . GLY B 1 80 ? -6.448 29.500 58.645 1.00 22.34 80 GLY D CA 1
ATOM 1595 C C . GLY B 1 80 ? -6.956 29.853 60.014 1.00 22.01 80 GLY D C 1
ATOM 1596 O O . GLY B 1 80 ? -6.248 29.688 61.019 1.00 22.02 80 GLY D O 1
ATOM 1597 N N . GLN B 1 81 ? -8.160 30.398 60.038 1.00 21.32 81 GLN D N 1
ATOM 1598 C CA . GLN B 1 81 ? -8.796 30.811 61.285 1.00 22.32 81 GLN D CA 1
ATOM 1599 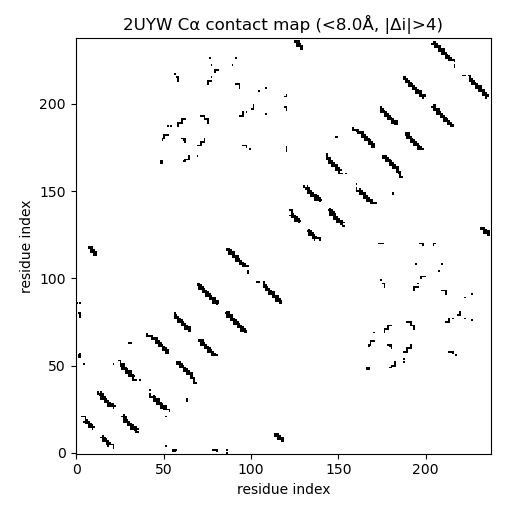C C . GLN B 1 81 ? -10.283 30.514 61.245 1.00 23.03 81 GLN D C 1
ATOM 1600 O O . GLN B 1 81 ? -10.933 30.620 60.199 1.00 23.46 81 GLN D O 1
ATOM 1606 N N . CYS B 1 82 ? -10.841 30.172 62.396 1.00 23.82 82 CYS D N 1
ATOM 1607 C CA . CYS B 1 82 ? -12.271 29.945 62.521 1.00 24.53 82 CYS D CA 1
ATOM 1608 C C . CYS B 1 82 ? -12.974 31.202 63.019 1.00 24.00 82 CYS D C 1
ATOM 1609 O O . CYS B 1 82 ? -12.499 31.877 63.955 1.00 22.95 82 CYS D O 1
ATOM 1612 N N . PHE B 1 83 ? -14.112 31.505 62.398 1.00 23.99 83 PHE D N 1
ATOM 1613 C CA . PHE B 1 83 ? -14.990 32.593 62.833 1.00 25.23 83 PHE D CA 1
ATOM 1614 C C . PHE B 1 83 ? -16.436 32.090 62.871 1.00 27.09 83 PHE D C 1
ATOM 1615 O O . PHE B 1 83 ? -16.756 31.025 62.314 1.00 27.50 83 PHE D O 1
ATOM 1623 N N . LEU B 1 84 ? -17.316 32.840 63.533 1.00 29.11 84 LEU D N 1
ATOM 1624 C CA . LEU B 1 84 ? -18.746 32.652 63.336 1.00 31.61 84 LEU D CA 1
ATOM 1625 C C . LEU B 1 84 ? -19.245 33.712 62.366 1.00 34.02 84 LEU D C 1
ATOM 1626 O O . LEU B 1 84 ? -18.977 34.901 62.558 1.00 34.35 84 LEU D O 1
ATOM 1631 N N . ASN B 1 85 ? -19.946 33.284 61.318 1.00 36.08 85 ASN D N 1
ATOM 1632 C CA . ASN B 1 85 ? -20.527 34.218 60.347 1.00 38.06 85 ASN D CA 1
ATOM 1633 C C . ASN B 1 85 ? -21.767 34.933 60.905 1.00 39.24 85 ASN D C 1
ATOM 1634 O O . ASN B 1 85 ? -22.093 34.801 62.093 1.00 39.71 85 ASN D O 1
ATOM 1639 N N . GLU B 1 86 ? -22.455 35.682 60.039 1.00 41.09 86 GLU D N 1
ATOM 1640 C CA . GLU B 1 86 ? -23.679 36.422 60.400 1.00 42.41 86 GLU D CA 1
ATOM 1641 C C . GLU B 1 86 ? -24.773 35.562 61.032 1.00 42.17 86 GLU D C 1
ATOM 1642 O O . GLU B 1 86 ? -25.435 36.000 61.979 1.00 42.65 86 GLU D O 1
ATOM 1648 N N . LYS B 1 87 ? -24.966 34.352 60.500 1.00 41.73 87 LYS D N 1
ATOM 1649 C CA . LYS B 1 87 ? -25.991 33.424 61.000 1.00 40.94 87 LYS D CA 1
ATOM 1650 C C . LYS B 1 87 ? -25.555 32.767 62.306 1.00 39.92 87 LYS D C 1
ATOM 1651 O O . LYS B 1 87 ? -26.336 32.042 62.939 1.00 39.91 87 LYS D O 1
ATOM 1657 N N . GLY B 1 88 ? -24.303 33.007 62.697 1.00 38.29 88 GLY D N 1
ATOM 1658 C CA . GLY B 1 88 ? -23.730 32.370 63.877 1.00 36.69 88 GLY D CA 1
ATOM 1659 C C . GLY B 1 88 ? -23.236 30.961 63.584 1.00 35.59 88 GLY D C 1
ATOM 1660 O O . GLY B 1 88 ? -23.087 30.153 64.498 1.00 35.44 88 GLY D O 1
ATOM 1661 N N . GLU B 1 89 ? -22.986 30.668 62.306 1.00 34.33 89 GLU D N 1
ATOM 1662 C CA . GLU B 1 89 ? -22.440 29.361 61.881 1.00 33.77 89 GLU D CA 1
ATOM 1663 C C . GLU B 1 89 ? -20.929 29.438 61.757 1.00 32.40 89 GLU D C 1
ATOM 1664 O O . GLU B 1 89 ? -20.407 30.450 61.287 1.00 32.28 89 GLU D O 1
ATOM 1670 N N . GLU B 1 90 ? -20.254 28.349 62.132 1.00 31.08 90 GLU D N 1
ATOM 1671 C CA . GLU B 1 90 ? -18.792 28.243 62.097 1.00 30.33 90 GLU D CA 1
ATOM 1672 C C . GLU B 1 90 ? -18.258 28.178 60.673 1.00 28.98 90 GLU D C 1
ATOM 1673 O O . GLU B 1 90 ? -18.797 27.469 59.818 1.00 27.58 90 GLU D O 1
ATOM 1679 N N . ILE B 1 91 ? -17.170 28.902 60.436 1.00 27.71 91 ILE D N 1
ATOM 1680 C CA . ILE B 1 91 ? -16.554 28.903 59.125 1.00 27.00 91 ILE D CA 1
ATOM 1681 C C . ILE B 1 91 ? -15.048 28.911 59.266 1.00 26.01 91 ILE D C 1
ATOM 1682 O O . ILE B 1 91 ? -14.496 29.672 60.066 1.00 26.33 91 ILE D O 1
ATOM 1687 N N . LEU B 1 92 ? -14.385 28.045 58.509 1.00 24.63 92 LEU D N 1
ATOM 1688 C CA . LEU B 1 92 ? -12.932 28.048 58.547 1.00 24.60 92 LEU D CA 1
ATOM 1689 C C . LEU B 1 92 ? -12.436 28.704 57.262 1.00 24.94 92 LEU D C 1
ATOM 1690 O O . LEU B 1 92 ? -12.691 28.182 56.175 1.00 26.04 92 LEU D O 1
ATOM 1695 N N . HIS B 1 93 ? -11.749 29.844 57.392 1.00 23.62 93 HIS D N 1
ATOM 1696 C CA . HIS B 1 93 ? -11.161 30.512 56.254 1.00 24.45 93 HIS D CA 1
ATOM 1697 C C . HIS B 1 93 ? -9.716 30.055 56.164 1.00 23.92 93 HIS D C 1
ATOM 1698 O O . HIS B 1 93 ? -8.953 30.244 57.124 1.00 24.41 93 HIS D O 1
ATOM 1705 N N . THR B 1 94 ? -9.319 29.483 55.027 1.00 23.22 94 THR D N 1
ATOM 1706 C CA . THR B 1 94 ? -7.973 28.883 54.954 1.00 22.49 94 THR D CA 1
ATOM 1707 C C . THR B 1 94 ? -7.271 29.218 53.646 1.00 22.95 94 THR D C 1
ATOM 1708 O O . THR B 1 94 ? -7.913 29.510 52.618 1.00 22.75 94 THR D O 1
ATOM 1712 N N . MET B 1 95 ? -5.946 29.139 53.705 1.00 23.35 95 MET D N 1
ATOM 1713 C CA . MET B 1 95 ? -5.112 29.105 52.503 1.00 24.22 95 MET D CA 1
AT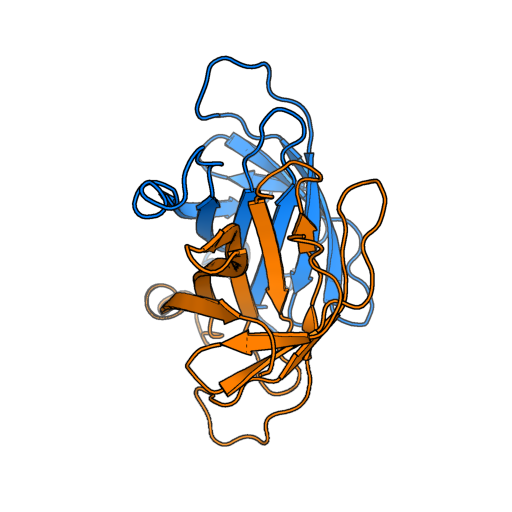OM 1714 C C . MET B 1 95 ? -4.315 27.821 52.540 1.00 23.77 95 MET D C 1
ATOM 1715 O O . MET B 1 95 ? -3.969 27.316 53.629 1.00 23.59 95 MET D O 1
ATOM 1720 N N . TRP B 1 96 ? -3.970 27.318 51.355 1.00 23.91 96 TRP D N 1
ATOM 1721 C CA . TRP B 1 96 ? -3.216 26.069 51.254 1.00 23.23 96 TRP D CA 1
ATOM 1722 C C . TRP B 1 96 ? -2.061 26.152 50.264 1.00 23.27 96 TRP D C 1
ATOM 1723 O O . TRP B 1 96 ? -2.089 26.981 49.350 1.00 22.91 96 TRP D O 1
ATOM 1734 N N . LEU B 1 97 ? -1.062 25.280 50.483 1.00 23.09 97 LEU D N 1
ATOM 1735 C CA . LEU B 1 97 ? 0.052 25.030 49.554 1.00 23.27 97 LEU D CA 1
ATOM 1736 C C . LEU B 1 97 ? 0.044 23.529 49.271 1.00 23.71 97 LEU D C 1
ATOM 1737 O O . LEU B 1 97 ? 0.063 22.722 50.212 1.00 23.83 97 LEU D O 1
ATOM 1742 N N . LEU B 1 98 ? 0.039 23.173 47.977 1.00 24.09 98 LEU D N 1
ATOM 1743 C CA . LEU B 1 98 ? 0.079 21.781 47.525 1.00 24.17 98 LEU D CA 1
ATOM 1744 C C . LEU B 1 98 ? 1.424 21.558 46.879 1.00 23.91 98 LEU D C 1
ATOM 1745 O O . LEU B 1 98 ? 1.743 22.159 45.832 1.00 23.40 98 LEU D O 1
ATOM 1750 N N . ARG B 1 99 ? 2.235 20.736 47.523 1.00 24.21 99 ARG D N 1
ATOM 1751 C CA . ARG B 1 99 ? 3.509 20.391 46.974 1.00 23.06 99 ARG D CA 1
ATOM 1752 C C . ARG B 1 99 ? 3.410 19.092 46.162 1.00 23.68 99 ARG D C 1
ATOM 1753 O O . ARG B 1 99 ? 3.010 18.047 46.690 1.00 23.96 99 ARG D O 1
ATOM 1761 N N . SER B 1 100 ? 3.823 19.153 44.895 1.00 23.68 100 SER D N 1
ATOM 1762 C CA A SER B 1 100 ? 3.918 17.945 44.091 0.50 23.44 100 SER D CA 1
ATOM 1763 C CA B SER B 1 100 ? 3.929 17.967 44.053 0.50 24.49 100 SER D CA 1
ATOM 1764 C C . SER B 1 100 ? 5.378 17.498 44.031 1.00 24.77 100 SER D C 1
ATOM 1765 O O . SER B 1 100 ? 6.311 18.317 44.112 1.00 24.77 100 SER D O 1
ATOM 1770 N N . SER B 1 101 ? 5.566 16.193 43.922 1.00 23.50 101 SER D N 1
ATOM 1771 C CA . SER B 1 101 ? 6.897 15.637 43.863 1.00 24.30 101 SER D CA 1
ATOM 1772 C C . SER B 1 101 ? 7.545 15.814 42.478 1.00 24.67 101 SER D C 1
ATOM 1773 O O . SER B 1 101 ? 7.034 15.325 41.442 1.00 25.41 101 SER D O 1
ATOM 1776 N N . GLN B 1 102 ? 8.682 16.506 42.464 1.00 24.34 102 GLN D N 1
ATOM 1777 C CA . GLN B 1 102 ? 9.446 16.686 41.224 1.00 25.19 102 GLN D CA 1
ATOM 1778 C C . GLN B 1 102 ? 10.595 15.691 41.074 1.00 25.89 102 GLN D C 1
ATOM 1779 O O . GLN B 1 102 ? 11.162 15.212 42.057 1.00 25.60 102 GLN D O 1
ATOM 1785 N N . GLU B 1 103 ? 10.916 15.359 39.828 1.00 26.87 103 GLU D N 1
ATOM 1786 C CA . GLU B 1 103 ? 11.929 14.344 39.558 1.00 28.97 103 GLU D CA 1
ATOM 1787 C C . GLU B 1 103 ? 13.311 14.888 39.860 1.00 28.91 103 GLU D C 1
ATOM 1788 O O . GLU B 1 103 ? 14.226 14.145 40.262 1.00 28.99 103 GLU D O 1
ATOM 1794 N N . LYS B 1 104 ? 13.493 16.201 39.637 1.00 28.39 104 LYS D N 1
ATOM 1795 C CA . LYS B 1 104 ? 14.817 16.758 39.851 1.00 29.70 104 LYS D CA 1
ATOM 1796 C C . LYS B 1 104 ? 14.731 18.154 40.422 1.00 28.18 104 LYS D C 1
ATOM 1797 O O . LYS B 1 104 ? 13.787 18.917 40.092 1.00 28.56 104 LYS D O 1
ATOM 1803 N N . GLU B 1 105 ? 15.751 18.477 41.225 1.00 28.40 105 GLU D N 1
ATOM 1804 C CA . GLU B 1 105 ? 15.914 19.822 41.794 1.00 27.77 105 GLU D CA 1
ATOM 1805 C C . GLU B 1 105 ? 15.786 20.973 40.774 1.00 27.60 105 GLU D C 1
ATOM 1806 O O . GLU B 1 105 ? 15.288 22.048 41.126 1.00 27.51 105 GLU D O 1
ATOM 1812 N N . GLN B 1 106 ? 16.217 20.747 39.531 1.00 26.75 106 GLN D N 1
ATOM 1813 C CA . GLN B 1 106 ? 16.084 21.788 38.489 1.00 26.70 106 GLN D CA 1
ATOM 1814 C C . GLN B 1 106 ? 14.630 22.243 38.221 1.00 25.85 106 GLN D C 1
ATOM 1815 O O . GLN B 1 106 ? 14.415 23.371 37.724 1.00 25.61 106 GLN D O 1
ATOM 1821 N N . ASP B 1 107 ? 13.658 21.372 38.561 1.00 24.48 107 ASP D N 1
ATOM 1822 C CA . ASP B 1 107 ? 12.227 21.580 38.328 1.00 24.60 107 ASP D CA 1
ATOM 1823 C C . ASP B 1 107 ? 11.498 21.991 39.616 1.00 23.06 107 ASP D C 1
ATOM 1824 O O . ASP B 1 107 ? 10.252 22.057 39.652 1.00 23.55 107 ASP D O 1
ATOM 1829 N N . ASN B 1 108 ? 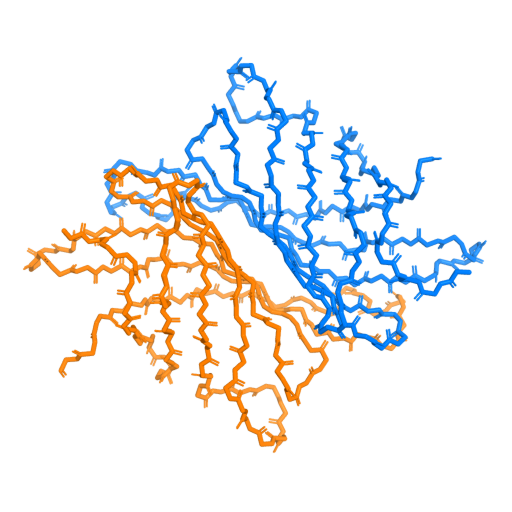12.264 22.247 40.675 1.00 22.38 108 ASN D N 1
ATOM 1830 C CA . ASN B 1 108 ? 11.664 22.572 41.975 1.00 22.98 108 ASN D CA 1
ATOM 1831 C C . ASN B 1 108 ? 10.669 23.732 41.894 1.00 21.79 108 ASN D C 1
ATOM 1832 O O . ASN B 1 108 ? 9.623 23.721 42.564 1.00 22.00 108 ASN D O 1
ATOM 1837 N N . TRP B 1 109 ? 11.028 24.727 41.075 1.00 22.54 109 TRP D N 1
ATOM 1838 C CA . TRP B 1 109 ? 10.217 25.934 40.939 1.00 22.71 109 TRP D CA 1
ATOM 1839 C C . TRP B 1 109 ? 8.789 25.629 40.483 1.00 22.16 109 TRP D C 1
ATOM 1840 O O . TRP B 1 109 ? 7.900 26.466 40.654 1.00 23.25 109 TRP D O 1
ATOM 1851 N N . THR B 1 110 ? 8.590 24.478 39.839 1.00 22.12 110 THR D N 1
ATOM 1852 C CA . THR B 1 110 ? 7.253 24.106 39.358 1.00 22.55 110 THR D CA 1
ATOM 1853 C C . THR B 1 110 ? 6.371 23.394 40.403 1.00 22.94 110 THR D C 1
ATOM 1854 O O . THR B 1 110 ? 5.236 23.048 40.104 1.00 23.33 110 THR D O 1
ATOM 1858 N N . GLY B 1 111 ? 6.909 23.128 41.594 1.00 22.52 111 GLY D N 1
ATOM 1859 C CA . GLY B 1 111 ? 6.346 22.104 42.488 1.00 21.84 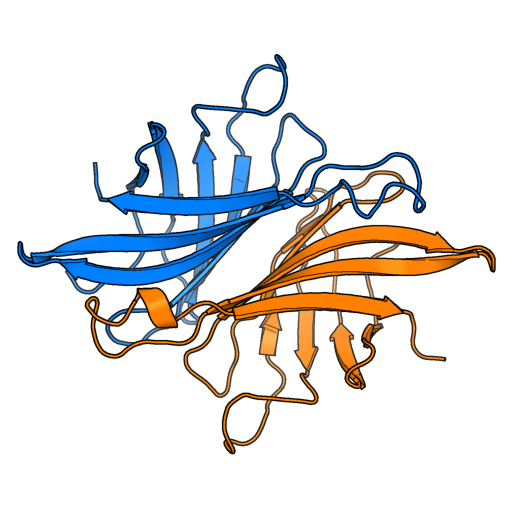111 GLY D CA 1
ATOM 1860 C C . GLY B 1 111 ? 5.335 22.577 43.526 1.00 22.91 111 GLY D C 1
ATOM 1861 O O . GLY B 1 111 ? 4.855 21.768 44.308 1.00 22.34 111 GLY D O 1
ATOM 1862 N N . THR B 1 112 ? 5.010 23.871 43.545 1.00 22.61 112 THR D N 1
ATOM 1863 C CA . THR B 1 112 ? 4.111 24.352 44.618 1.00 22.86 112 THR D CA 1
ATOM 1864 C C . THR B 1 112 ? 2.943 25.145 44.073 1.00 22.96 112 THR D C 1
ATOM 1865 O O . THR B 1 112 ? 3.136 26.191 43.450 1.00 22.69 112 THR D O 1
ATOM 1869 N N . ARG B 1 113 ? 1.740 24.636 44.342 1.00 22.70 113 ARG D N 1
ATOM 1870 C CA . ARG B 1 113 ? 0.484 25.338 44.005 1.00 23.03 113 ARG D CA 1
ATOM 1871 C C . ARG B 1 113 ? -0.095 25.987 45.249 1.00 22.85 113 ARG D C 1
ATOM 1872 O O . ARG B 1 113 ? 0.175 25.546 46.376 1.00 23.41 113 ARG D O 1
ATOM 1880 N N . VAL B 1 114 ? -0.913 27.020 45.034 1.00 22.14 114 VAL D N 1
ATOM 1881 C CA . VAL B 1 114 ? -1.563 27.772 46.124 1.00 22.96 114 VAL D CA 1
ATOM 1882 C C . VAL B 1 114 ? -3.059 27.987 45.849 1.00 22.09 114 VAL D C 1
ATOM 1883 O O . VAL B 1 114 ? -3.484 28.073 44.678 1.00 22.12 114 VAL D O 1
ATOM 1887 N N . GLY B 1 115 ? -3.859 28.088 46.914 1.00 22.02 115 GLY D N 1
ATOM 1888 C CA . GLY B 1 115 ? -5.255 28.417 46.749 1.00 22.77 115 GLY D CA 1
ATOM 1889 C C . GLY B 1 115 ? -5.895 28.668 48.094 1.00 22.60 115 GLY D C 1
ATOM 1890 O O . GLY B 1 115 ? -5.219 28.642 49.129 1.00 22.40 115 GLY D O 1
ATOM 1891 N N . ALA B 1 116 ? -7.179 29.018 48.051 1.00 22.98 116 ALA D N 1
ATOM 1892 C CA . ALA B 1 116 ? -7.965 29.215 49.279 1.00 23.41 116 ALA D CA 1
ATOM 1893 C C . ALA B 1 116 ? -8.975 28.076 49.390 1.00 23.99 116 ALA D C 1
ATOM 1894 O O . ALA B 1 116 ? -9.502 27.606 48.366 1.00 25.17 116 ALA D O 1
ATOM 1896 N N . ASN B 1 117 ? -9.332 27.707 50.618 1.00 23.66 117 ASN D N 1
ATOM 1897 C CA . ASN B 1 117 ? -10.498 26.834 50.831 1.00 23.62 117 ASN D CA 1
ATOM 1898 C C . ASN B 1 117 ? -11.342 27.422 51.975 1.00 24.92 117 ASN D C 1
ATOM 1899 O O . ASN B 1 117 ? -10.798 27.961 52.965 1.00 24.00 117 ASN D O 1
ATOM 1904 N N . THR B 1 118 ? -12.647 27.228 51.871 1.00 23.94 118 THR D N 1
ATOM 1905 C CA . THR B 1 118 ? -13.600 27.663 52.915 1.00 25.60 118 THR D CA 1
ATOM 1906 C C . THR B 1 118 ? -14.354 26.430 53.412 1.00 25.39 118 THR D C 1
ATOM 1907 O O . THR B 1 118 ? -15.060 25.784 52.617 1.00 24.92 118 THR D O 1
ATOM 1911 N N . PHE B 1 119 ? -14.224 26.130 54.711 1.00 24.28 119 PHE D N 1
ATOM 1912 C CA . PHE B 1 119 ? -14.863 24.928 55.287 1.00 24.09 119 PHE D CA 1
ATOM 1913 C C . PHE B 1 119 ? -16.052 25.316 56.130 1.00 24.96 119 PHE D C 1
ATOM 1914 O O . PHE B 1 119 ? -15.977 26.263 56.912 1.00 25.78 119 PHE D O 1
ATOM 1922 N N . THR B 1 120 ? -17.144 24.569 55.990 1.00 24.01 120 THR D N 1
ATOM 1923 C CA . THR B 1 120 ? -18.352 24.786 56.804 1.00 25.24 120 THR D CA 1
ATOM 1924 C C . THR B 1 120 ? -18.863 23.414 57.241 1.00 25.78 120 THR D C 1
ATOM 1925 O O . THR B 1 120 ? -18.381 22.389 56.767 1.00 24.97 120 THR D O 1
ATOM 1929 N N . ARG B 1 121 ? -19.824 23.405 58.152 1.00 26.55 121 ARG D N 1
ATOM 1930 C CA . ARG B 1 121 ? -20.443 22.152 58.594 1.00 29.62 121 ARG D CA 1
ATOM 1931 C C . ARG B 1 121 ? -21.363 21.603 57.518 1.00 32.02 121 ARG D C 1
ATOM 1932 O O . ARG B 1 121 ? -21.865 22.353 56.662 1.00 32.77 121 ARG D O 1
ATOM 1940 N N . LEU B 1 122 ? -21.543 20.285 57.549 1.00 35.14 122 LEU D N 1
ATOM 1941 C CA . LEU B 1 122 ? -22.408 19.580 56.607 1.00 38.16 122 LEU D CA 1
ATOM 1942 C C . LEU B 1 122 ? -23.841 19.958 56.936 1.00 39.28 122 LEU D C 1
ATOM 1943 O O . LEU B 1 122 ? -24.264 19.850 58.088 1.00 40.09 122 LEU D O 1
ATOM 1948 N N . SER B 1 123 ? -24.570 20.436 55.934 1.00 41.62 123 SER D N 1
ATOM 1949 C CA . SER B 1 123 ? -25.934 20.919 56.135 1.00 43.07 123 SER D CA 1
ATOM 1950 C C . SER B 1 123 ? -26.963 19.807 55.906 1.00 43.80 123 SER D C 1
ATOM 1951 O O . SER B 1 123 ? -26.651 18.620 56.062 1.00 44.67 123 SER D O 1
#

Foldseek 3Di:
DFPQPAAWKAWPQGKIWHWHHQDPQFKIKTWIFGPDDDDDWDFDIWIKIWGWDPDGFIKIKMKTCGPGANKIKMKIFTWDQPPVSFIKTKIKMKIAHDDPDPVCRVVGIDIDIIMMGHD/DPPPAAWKAWPQGKIWHWHDADPQFKTKTWIFGSDDDDDWDFDIWIKIWGWDPDAFIKIKMKTCGPTANKIKMKIFTWDQDPVRFIKTKIKMKIFHDDPDPVCRVVGIDIDIIMMGDDD

B-factor: mean 28.05, std 6.94, range [10.14, 61.83]

CATH classification: 2.40.128.30

InterPro domains:
  IPR005468 Avidin/streptavidin [PF01382] (21-139)
  IPR005468 Avidin/streptavidin [PS51326] (22-142)
  IPR005469 Avidin [PR00709] (26-40)
  IPR005469 Avidin [PR00709] (47-55)
  IPR005469 Avidin [PR00709] (74-86)
  IPR005469 Avidin [PR00709] (92-102)
  IPR005469 Avidin [PR00709] (110-121)
  IPR005469 Avidin [PR00709] (127-143)
  IPR036896 Avidin-like superfamily [G3DSA:2.40.128.30] (19-148)
  IPR036896 Avidin-like superfamily [SSF50876] (22-140)
  IPR051764 Avidin/Streptavidin-related [PTHR34399] (4-146)

Organism: Xenopus tropicalis (NCBI:txid8364)

Nearest PDB structures (foldseek):
  2uyw-assembly1_A  TM=1.008E+00  e=1.383E-21  Xenopus tropicalis
  2uz2-assembly1_A-2  TM=1.001E+00  e=3.834E-18  Xenopus tropicalis
  7zn1-assembly1_C  TM=9.788E-01  e=4.054E-14  Gallus gallus
  2c1q-assembly1_A  TM=9.806E-01  e=8.775E-14  Gallus gallus
  1ij8-assembly1_B  TM=9.281E-01  e=6.120E-14  Gallus gallus